Protein AF-A0A7S3FP86-F1 (afdb_monomer)

Secondary structure (DSSP, 8-state):
-HHHHHHHHHHHHTT-B-TTS-BHHHHHHHHHHHHHHHHHHHHHHHHHHHHHHHHHTTTSPPSS-SSS-----HHHHHTTT---HHHHHHHHHHHHHHHHHHHHHHHGGGHHHHHHHHHHHHHTSGGGGGGGGHHHHHHHHHHHHHHHHHHHHHHHHHH-TTS------HHHHHHHHHHHHHTT-HHHHHHTTHHHHHHHHHHHHHHHHHHHHHHHHHHGGG--SSHHHHHHHHHHHHHHHHHHHHHHHHHHHHHHHHHHTTS-TT--

pLDDT: mean 79.32, std 12.86, range [30.64, 93.62]

Organism: NCBI:txid1461544

Structure (mmCIF, N/CA/C/O backbone):
data_AF-A0A7S3FP86-F1
#
_entry.id   AF-A0A7S3FP86-F1
#
loop_
_atom_site.group_PDB
_atom_site.id
_atom_site.type_symbol
_atom_site.label_atom_id
_atom_site.label_alt_id
_atom_site.label_comp_id
_atom_site.label_asym_id
_atom_site.label_entity_id
_atom_site.label_seq_id
_atom_site.pdbx_PDB_ins_code
_atom_site.Cartn_x
_atom_site.Cartn_y
_atom_site.Cartn_z
_atom_site.occupancy
_atom_site.B_iso_or_equiv
_atom_site.auth_seq_id
_atom_site.auth_comp_id
_atom_site.auth_asym_id
_atom_site.auth_atom_id
_atom_site.pdbx_PDB_model_num
ATOM 1 N N . PRO A 1 1 ? 8.190 -11.745 -16.001 1.00 81.31 1 PRO A N 1
ATOM 2 C CA . PRO A 1 1 ? 7.149 -10.939 -15.302 1.00 81.31 1 PRO A CA 1
ATOM 3 C C . PRO A 1 1 ? 7.122 -9.467 -15.734 1.00 81.31 1 PRO A C 1
ATOM 5 O O . PRO A 1 1 ? 6.070 -8.989 -16.140 1.00 81.31 1 PRO A O 1
ATOM 8 N N . PHE A 1 2 ? 8.272 -8.780 -15.700 1.00 87.31 2 PHE A N 1
ATOM 9 C CA . PHE A 1 2 ? 8.390 -7.358 -16.056 1.00 87.31 2 PHE A CA 1
ATOM 10 C C . PHE A 1 2 ? 7.906 -7.032 -17.475 1.00 87.31 2 PHE A C 1
ATOM 12 O O . PHE A 1 2 ? 6.983 -6.241 -17.638 1.00 87.31 2 PHE A O 1
ATOM 19 N N . GLU A 1 3 ? 8.442 -7.707 -18.495 1.00 88.12 3 GLU A N 1
ATOM 20 C CA . GLU A 1 3 ? 8.041 -7.485 -19.894 1.00 88.12 3 GLU A CA 1
ATOM 21 C C . GLU A 1 3 ? 6.545 -7.718 -20.126 1.00 88.12 3 GLU A C 1
ATOM 23 O O . GLU A 1 3 ? 5.907 -6.961 -20.852 1.00 88.12 3 GLU A O 1
ATOM 28 N N . ARG A 1 4 ? 5.962 -8.724 -19.459 1.00 87.62 4 ARG A N 1
ATOM 29 C CA . ARG A 1 4 ? 4.524 -9.014 -19.533 1.00 87.62 4 ARG A CA 1
ATOM 30 C C . ARG A 1 4 ? 3.694 -7.871 -18.945 1.00 87.62 4 ARG A C 1
ATOM 32 O O . ARG A 1 4 ? 2.722 -7.463 -19.565 1.00 87.62 4 ARG A O 1
ATOM 39 N N . ALA A 1 5 ? 4.086 -7.339 -17.788 1.00 88.12 5 ALA A N 1
ATOM 40 C CA . ALA A 1 5 ? 3.406 -6.204 -17.164 1.00 88.12 5 ALA A CA 1
ATOM 41 C C . ALA A 1 5 ? 3.517 -4.928 -18.023 1.00 88.12 5 ALA A C 1
ATOM 43 O O . ALA A 1 5 ? 2.557 -4.169 -18.155 1.00 88.12 5 ALA A O 1
ATOM 44 N N . LEU A 1 6 ? 4.666 -4.725 -18.674 1.00 87.44 6 LEU A N 1
ATOM 45 C CA . LEU A 1 6 ? 4.897 -3.612 -19.593 1.00 87.44 6 LEU A CA 1
ATOM 46 C C . LEU A 1 6 ? 4.073 -3.749 -20.883 1.00 87.44 6 LEU A C 1
ATOM 48 O O . LEU A 1 6 ? 3.459 -2.776 -21.324 1.00 87.44 6 LEU A O 1
ATOM 52 N N . ALA A 1 7 ? 4.024 -4.945 -21.474 1.00 88.44 7 ALA A N 1
ATOM 53 C CA . ALA A 1 7 ? 3.178 -5.245 -22.628 1.00 88.44 7 ALA A CA 1
ATOM 54 C C . ALA A 1 7 ? 1.696 -5.024 -22.298 1.00 88.44 7 ALA A C 1
ATOM 56 O O . ALA A 1 7 ? 1.004 -4.322 -23.028 1.00 88.44 7 ALA A O 1
ATOM 57 N N . PHE A 1 8 ? 1.249 -5.502 -21.136 1.00 87.25 8 PHE A N 1
ATOM 58 C CA . PHE A 1 8 ? -0.120 -5.319 -20.665 1.00 87.25 8 PHE A CA 1
ATOM 59 C C . PHE A 1 8 ? -0.499 -3.837 -20.513 1.00 87.25 8 PHE A C 1
ATOM 61 O O . PHE A 1 8 ? -1.545 -3.411 -21.000 1.00 87.25 8 PHE A O 1
ATOM 68 N N . ASN A 1 9 ? 0.383 -3.012 -19.935 1.00 85.75 9 ASN A N 1
ATOM 69 C CA . ASN A 1 9 ? 0.183 -1.560 -19.874 1.00 85.75 9 ASN A CA 1
ATOM 70 C C . ASN A 1 9 ? 0.079 -0.917 -21.267 1.00 85.75 9 ASN A C 1
ATOM 72 O O . ASN A 1 9 ? -0.728 -0.008 -21.469 1.00 85.75 9 ASN A O 1
ATOM 76 N N . LYS A 1 10 ? 0.884 -1.368 -22.238 1.00 86.00 10 LYS A N 1
ATOM 77 C CA . LYS A 1 10 ? 0.798 -0.887 -23.628 1.00 86.00 10 LYS A CA 1
ATOM 78 C C . LYS A 1 10 ? -0.516 -1.293 -24.287 1.00 86.00 10 LYS A C 1
ATOM 80 O O . LYS A 1 10 ? -1.095 -0.485 -25.007 1.00 86.00 10 LYS A O 1
ATOM 85 N N . ASP A 1 11 ? -0.984 -2.508 -24.039 1.00 86.69 11 ASP A N 1
ATOM 86 C CA . ASP A 1 11 ? -2.219 -3.019 -24.625 1.00 86.69 11 ASP A CA 1
ATOM 87 C C . ASP A 1 11 ? -3.456 -2.339 -24.035 1.00 86.69 11 ASP A C 1
ATOM 89 O O . ASP A 1 11 ? -4.330 -1.928 -24.794 1.00 86.69 11 ASP A O 1
ATOM 93 N N . ILE A 1 12 ? -3.500 -2.086 -22.723 1.00 84.62 12 ILE A N 1
ATOM 94 C CA . ILE A 1 12 ? -4.617 -1.342 -22.117 1.00 84.62 12 ILE A CA 1
ATOM 95 C C . ILE A 1 12 ? -4.689 0.099 -22.621 1.00 84.62 12 ILE A C 1
ATOM 97 O O . ILE A 1 12 ? -5.785 0.618 -22.822 1.00 84.62 12 ILE A O 1
ATOM 101 N N . ARG A 1 13 ? -3.554 0.749 -22.905 1.00 83.25 13 ARG A N 1
ATOM 102 C CA . ARG A 1 13 ? -3.569 2.087 -23.526 1.00 83.25 13 ARG A CA 1
ATOM 103 C C . ARG A 1 13 ? -4.290 2.101 -24.880 1.00 83.25 13 ARG A C 1
ATOM 105 O O . ARG A 1 13 ? -4.843 3.134 -25.245 1.00 83.25 13 ARG A O 1
ATOM 112 N N . LYS A 1 14 ? -4.332 0.975 -25.608 1.00 85.94 14 LYS A N 1
ATOM 113 C CA . LYS A 1 14 ? -5.055 0.861 -26.890 1.00 85.94 14 LYS A CA 1
ATOM 114 C C . LYS A 1 14 ? -6.575 0.845 -26.720 1.00 85.94 14 LYS A C 1
ATOM 116 O O . LYS A 1 14 ? -7.276 1.138 -27.680 1.00 85.94 14 LYS A O 1
ATOM 121 N N . LEU A 1 15 ? -7.084 0.546 -25.521 1.00 83.31 15 LEU A N 1
ATOM 122 C CA . LEU A 1 15 ? -8.521 0.586 -25.216 1.00 83.31 15 LEU A CA 1
ATOM 123 C C . LEU A 1 15 ? -9.078 2.019 -25.183 1.00 83.31 15 LEU A C 1
ATOM 125 O O . LEU A 1 15 ? -10.290 2.209 -25.114 1.00 83.31 15 LEU A O 1
ATOM 129 N N . GLY A 1 16 ? -8.200 3.021 -25.255 1.00 80.94 16 GLY A N 1
ATOM 130 C CA . GLY A 1 16 ? -8.551 4.430 -25.317 1.00 80.94 16 GLY A CA 1
ATOM 131 C C . GLY A 1 16 ? -8.288 5.167 -24.010 1.00 80.94 16 GLY A C 1
ATOM 132 O O . GLY A 1 16 ? -7.827 4.609 -23.011 1.00 80.94 16 GLY A O 1
ATOM 133 N N . VAL A 1 17 ? -8.576 6.463 -24.052 1.00 84.06 17 VAL A N 1
ATOM 134 C CA . VAL A 1 17 ? -8.494 7.377 -22.912 1.00 84.06 17 VAL A CA 1
ATOM 135 C C . VAL A 1 17 ? -9.875 7.934 -22.618 1.00 84.06 17 VAL A C 1
ATOM 137 O O . VAL A 1 17 ? -10.718 8.051 -23.508 1.00 84.06 17 VAL A O 1
ATOM 140 N N . THR A 1 18 ? -10.124 8.270 -21.361 1.00 80.06 18 THR A N 1
ATOM 141 C CA . THR A 1 18 ? -11.376 8.914 -20.970 1.00 80.06 18 THR A CA 1
ATOM 142 C C . THR A 1 18 ? -11.400 10.376 -21.398 1.00 80.06 18 THR A C 1
ATOM 144 O O . THR A 1 18 ? -10.385 10.923 -21.821 1.00 80.06 18 THR A O 1
ATOM 147 N N . SER A 1 19 ? -12.551 11.041 -21.263 1.00 74.56 19 SER A N 1
ATOM 148 C CA . SER A 1 19 ? -12.710 12.470 -21.589 1.00 74.56 19 SER A CA 1
ATOM 149 C C . SER A 1 19 ? -11.711 13.384 -20.863 1.00 74.56 19 SER A C 1
ATOM 151 O O . SER A 1 19 ? -11.351 14.434 -21.380 1.00 74.56 19 SER A O 1
ATOM 153 N N . SER A 1 20 ? -11.222 12.957 -19.697 1.00 75.81 20 SER A N 1
ATOM 154 C CA . SER A 1 20 ? -10.172 13.608 -18.904 1.00 75.81 20 SER A CA 1
ATOM 155 C C . SER A 1 20 ? -8.731 13.301 -19.349 1.00 75.81 20 SER A C 1
ATOM 157 O O . SER A 1 20 ? -7.789 13.785 -18.729 1.00 75.81 20 SER A O 1
ATOM 159 N N . GLY A 1 21 ? -8.526 12.478 -20.383 1.00 80.50 21 GLY A N 1
ATOM 160 C CA . GLY A 1 21 ? -7.201 12.067 -20.863 1.00 80.50 21 GLY A CA 1
ATOM 161 C C . GLY A 1 21 ? -6.524 10.954 -20.050 1.00 80.50 21 GLY A C 1
ATOM 162 O O . GLY A 1 21 ? -5.363 10.640 -20.309 1.00 80.50 21 GLY A O 1
ATOM 163 N N . LEU A 1 22 ? -7.228 10.344 -19.090 1.00 82.06 22 LEU A N 1
ATOM 164 C CA . LEU A 1 22 ? -6.719 9.237 -18.274 1.00 82.06 22 LEU A CA 1
ATOM 165 C C . LEU A 1 22 ? -6.901 7.892 -18.980 1.00 82.06 22 LEU A C 1
ATOM 167 O O . LEU A 1 22 ? -7.925 7.636 -19.617 1.00 82.06 22 LEU A O 1
ATOM 171 N N . THR A 1 23 ? -5.915 7.009 -18.848 1.00 87.19 23 THR A N 1
ATOM 172 C CA . THR A 1 23 ? -6.041 5.619 -19.300 1.00 87.19 23 THR A CA 1
ATOM 173 C C . THR A 1 23 ? -6.866 4.813 -18.296 1.00 87.19 23 THR A C 1
ATOM 175 O O . THR A 1 23 ? -6.995 5.188 -17.129 1.00 87.19 23 THR A O 1
ATOM 178 N N . TYR A 1 24 ? -7.394 3.660 -18.710 1.00 86.75 24 TYR A N 1
ATOM 179 C CA . TYR A 1 24 ? -8.069 2.752 -17.774 1.00 86.75 24 TYR A CA 1
ATOM 180 C C . TYR A 1 24 ? -7.153 2.284 -16.632 1.00 86.75 24 TYR A C 1
ATOM 182 O O . TYR A 1 24 ? -7.633 2.100 -15.517 1.00 86.75 24 TYR A O 1
ATOM 190 N N . MET A 1 25 ? -5.841 2.158 -16.875 1.00 89.25 25 MET A N 1
ATOM 191 C CA . MET A 1 25 ? -4.875 1.860 -15.810 1.00 89.25 25 MET A CA 1
ATOM 192 C C . MET A 1 25 ? -4.747 3.007 -14.812 1.00 89.25 25 MET A C 1
ATOM 194 O O . MET A 1 25 ? -4.696 2.746 -13.614 1.00 89.25 25 MET A O 1
ATOM 198 N N . ASP A 1 26 ? -4.751 4.256 -15.286 1.00 87.62 26 ASP A N 1
ATOM 199 C CA . ASP A 1 26 ? -4.670 5.422 -14.402 1.00 87.62 26 ASP A CA 1
ATOM 200 C C . ASP A 1 26 ? -5.906 5.499 -13.498 1.00 87.62 26 ASP A C 1
ATOM 202 O O . ASP A 1 26 ? -5.767 5.683 -12.292 1.00 87.62 26 ASP A O 1
ATOM 206 N N . LYS A 1 27 ? -7.099 5.254 -14.060 1.00 89.69 27 LYS A N 1
ATOM 207 C CA . LYS A 1 27 ? -8.348 5.177 -13.288 1.00 89.69 27 LYS A CA 1
ATOM 208 C C . LYS A 1 27 ? -8.340 4.053 -12.262 1.00 89.69 27 LYS A C 1
ATOM 210 O O . LYS A 1 27 ? -8.842 4.212 -11.156 1.00 89.69 27 LYS A O 1
ATOM 215 N N . PHE A 1 28 ? -7.802 2.897 -12.636 1.00 90.06 28 PHE A N 1
ATOM 216 C CA . PHE A 1 28 ? -7.746 1.761 -11.729 1.00 90.06 28 PHE A CA 1
ATOM 217 C C . PHE A 1 28 ? -6.779 2.011 -10.573 1.00 90.06 28 PHE A C 1
ATOM 219 O O . PHE A 1 28 ? -7.101 1.720 -9.424 1.00 90.06 28 PHE A O 1
ATOM 226 N N . ARG A 1 29 ? -5.627 2.623 -10.861 1.00 91.44 29 ARG A N 1
ATOM 227 C CA . ARG A 1 29 ? -4.710 3.121 -9.839 1.00 91.44 29 ARG A CA 1
ATOM 228 C C . ARG A 1 29 ? -5.400 4.132 -8.919 1.00 91.44 29 ARG A C 1
ATOM 230 O O . ARG A 1 29 ? -5.324 3.953 -7.713 1.00 91.44 29 ARG A O 1
ATOM 237 N N . GLU A 1 30 ? -6.091 5.135 -9.466 1.00 90.94 30 GLU A N 1
ATOM 238 C CA . GLU A 1 30 ? -6.825 6.142 -8.680 1.00 90.94 30 GLU A CA 1
ATOM 239 C C . GLU A 1 30 ? -7.846 5.498 -7.741 1.00 90.94 30 GLU A C 1
ATOM 241 O O . GLU A 1 30 ? -7.846 5.800 -6.552 1.00 90.94 30 GLU A O 1
ATOM 246 N N . ALA A 1 31 ? -8.627 4.532 -8.228 1.00 92.31 31 ALA A N 1
ATOM 247 C CA . ALA A 1 31 ? -9.575 3.798 -7.395 1.00 92.31 31 ALA A CA 1
ATOM 248 C C . ALA A 1 31 ? -8.884 3.044 -6.241 1.00 92.31 31 ALA A C 1
ATOM 250 O O . ALA A 1 31 ? -9.369 3.049 -5.111 1.00 92.31 31 ALA A O 1
ATOM 251 N N . ILE A 1 32 ? -7.731 2.412 -6.494 1.00 93.62 32 ILE A N 1
ATOM 252 C CA . ILE A 1 32 ? -6.949 1.739 -5.443 1.00 93.62 32 ILE A CA 1
ATOM 253 C C . ILE A 1 32 ? -6.424 2.762 -4.425 1.00 93.62 32 ILE A C 1
ATOM 255 O O . ILE A 1 32 ? -6.504 2.522 -3.218 1.00 93.62 32 ILE A O 1
ATOM 259 N N . THR A 1 33 ? -5.932 3.910 -4.892 1.00 92.62 33 THR A N 1
ATOM 260 C CA . THR A 1 33 ? -5.481 5.008 -4.032 1.00 92.62 33 THR A CA 1
ATOM 261 C C . THR A 1 33 ? -6.624 5.558 -3.176 1.00 92.62 33 THR A C 1
ATOM 263 O O . THR A 1 33 ? -6.438 5.751 -1.978 1.00 92.62 33 THR A O 1
ATOM 266 N N . GLU A 1 34 ? -7.820 5.754 -3.734 1.00 92.62 34 GLU A N 1
ATOM 267 C CA . GLU A 1 34 ? -9.011 6.210 -3.005 1.00 92.62 34 GLU A CA 1
ATOM 268 C C . GLU A 1 34 ? -9.427 5.227 -1.906 1.00 92.62 34 GLU A C 1
ATOM 270 O O . GLU A 1 34 ? -9.692 5.643 -0.776 1.00 92.62 34 GLU A O 1
ATOM 275 N N . VAL A 1 35 ? -9.413 3.921 -2.201 1.00 92.88 35 VAL A N 1
ATOM 276 C CA . VAL A 1 35 ? -9.664 2.872 -1.200 1.00 92.88 35 VAL A CA 1
ATOM 277 C C . VAL A 1 35 ? -8.672 2.989 -0.045 1.00 92.88 35 VAL A C 1
ATOM 279 O O . VAL A 1 35 ? -9.071 2.994 1.121 1.00 92.88 35 VAL A O 1
ATOM 282 N N . GLY A 1 36 ? -7.380 3.121 -0.341 1.00 92.19 36 GLY A N 1
ATOM 283 C CA . GLY A 1 36 ? -6.377 3.269 0.707 1.00 92.19 36 GLY A CA 1
ATOM 284 C C . GLY A 1 36 ? -6.460 4.592 1.462 1.00 92.19 36 GLY A C 1
ATOM 285 O O . GLY A 1 36 ? -6.298 4.592 2.678 1.00 92.19 36 GLY A O 1
ATOM 286 N N . ASN A 1 37 ? -6.790 5.700 0.799 1.00 91.94 37 ASN A N 1
ATOM 287 C CA . ASN A 1 37 ? -7.021 6.990 1.452 1.00 91.94 37 ASN A CA 1
ATOM 288 C C . ASN A 1 37 ? -8.201 6.919 2.426 1.00 91.94 37 ASN A C 1
ATOM 290 O O . ASN A 1 37 ? -8.099 7.418 3.547 1.00 91.94 37 ASN A O 1
ATOM 294 N N . ALA A 1 38 ? -9.289 6.242 2.047 1.00 91.81 38 ALA A N 1
ATOM 295 C CA . ALA A 1 38 ? -10.423 6.007 2.936 1.00 91.81 38 ALA A CA 1
ATOM 296 C C . ALA A 1 38 ? -10.014 5.171 4.162 1.00 91.81 38 ALA A C 1
ATOM 298 O O . ALA A 1 38 ? -10.349 5.522 5.295 1.00 91.81 38 ALA A O 1
ATOM 299 N N . LEU A 1 39 ? -9.225 4.109 3.970 1.00 89.75 39 LEU A N 1
ATOM 300 C CA . LEU A 1 39 ? -8.688 3.305 5.076 1.00 89.75 39 LEU A CA 1
ATOM 301 C C . LEU A 1 39 ? -7.752 4.121 5.979 1.00 89.75 39 LEU A C 1
ATOM 303 O O . LEU A 1 39 ? -7.836 4.030 7.206 1.00 89.75 39 LEU A O 1
ATOM 307 N N . GLY A 1 40 ? -6.891 4.946 5.383 1.00 88.25 40 GLY A N 1
ATOM 308 C CA . GLY A 1 40 ? -6.002 5.866 6.088 1.00 88.25 40 GLY A CA 1
ATOM 309 C C . GLY A 1 40 ? -6.776 6.890 6.917 1.00 88.25 40 GLY A C 1
ATOM 310 O O . GLY A 1 40 ? -6.436 7.126 8.075 1.00 88.25 40 GLY A O 1
ATOM 311 N N . PHE A 1 41 ? -7.868 7.428 6.376 1.00 89.50 41 PHE A N 1
ATOM 312 C CA . PHE A 1 41 ? -8.761 8.341 7.084 1.00 89.50 41 PHE A CA 1
ATOM 313 C C . PHE A 1 41 ? -9.440 7.670 8.282 1.00 89.50 41 PHE A C 1
ATOM 315 O O . PHE A 1 41 ? -9.372 8.189 9.398 1.00 89.50 41 PHE A O 1
ATOM 322 N N . VAL A 1 42 ? -10.021 6.479 8.092 1.00 87.12 42 VAL A N 1
ATOM 323 C CA . VAL A 1 42 ? -10.629 5.703 9.188 1.00 87.12 42 VAL A CA 1
ATOM 324 C C . VAL A 1 42 ? -9.597 5.428 10.283 1.00 87.12 42 VAL A C 1
ATOM 326 O O . VAL A 1 42 ? -9.895 5.562 11.472 1.00 87.12 42 VAL A O 1
ATOM 329 N N . ARG A 1 43 ? -8.361 5.092 9.901 1.00 84.31 43 ARG A N 1
ATOM 330 C CA . ARG A 1 43 ? -7.259 4.903 10.844 1.00 84.31 43 ARG A CA 1
ATOM 331 C C . ARG A 1 43 ? -6.911 6.186 11.595 1.00 84.31 43 ARG A C 1
ATOM 333 O O . ARG A 1 43 ? -6.739 6.131 12.810 1.00 84.31 43 ARG A O 1
ATOM 340 N N . MET A 1 44 ? -6.813 7.323 10.909 1.00 87.50 44 MET A N 1
ATOM 341 C CA . MET A 1 44 ? -6.524 8.608 11.550 1.00 87.50 44 MET A CA 1
ATOM 342 C C . MET A 1 44 ? -7.602 8.997 12.558 1.00 87.50 44 MET A C 1
ATOM 344 O O . MET A 1 44 ? -7.262 9.349 13.685 1.00 87.50 44 MET A O 1
ATOM 348 N N . MET A 1 45 ? -8.885 8.871 12.204 1.00 87.25 45 MET A N 1
ATOM 349 C CA . MET A 1 45 ? -9.985 9.141 13.137 1.00 87.25 45 MET A CA 1
ATOM 350 C C . MET A 1 45 ? -9.872 8.293 14.406 1.00 87.25 45 MET A C 1
ATOM 352 O O . MET A 1 45 ? -10.060 8.795 15.512 1.00 87.25 45 MET A O 1
ATOM 356 N N . ARG A 1 46 ? -9.506 7.017 14.260 1.00 81.50 46 ARG A N 1
ATOM 357 C CA . ARG A 1 46 ? -9.331 6.096 15.392 1.00 81.50 46 ARG A CA 1
ATOM 358 C C . ARG A 1 46 ? -8.150 6.454 16.270 1.00 81.50 46 ARG A C 1
ATOM 360 O O . ARG A 1 46 ? -8.288 6.452 17.485 1.00 81.50 46 ARG A O 1
ATOM 367 N N . LEU A 1 47 ? -7.006 6.775 15.670 1.00 83.31 47 LEU A N 1
ATOM 368 C CA . LEU A 1 47 ? -5.840 7.238 16.421 1.00 83.31 47 LEU A CA 1
ATOM 369 C C . LEU A 1 47 ? -6.147 8.546 17.159 1.00 83.31 47 LEU A C 1
ATOM 371 O O . LEU A 1 47 ? -5.717 8.713 18.296 1.00 83.31 47 LEU A O 1
ATOM 375 N N . GLY A 1 48 ? -6.934 9.437 16.550 1.00 86.62 48 GLY A N 1
ATOM 376 C CA . GLY A 1 48 ? -7.437 10.648 17.195 1.00 86.62 48 GLY A CA 1
ATOM 377 C C . GLY A 1 48 ? -8.329 10.346 18.399 1.00 86.62 48 GLY A C 1
ATOM 378 O O . GLY A 1 48 ? -8.083 10.874 19.481 1.00 86.62 48 GLY A O 1
ATOM 379 N N . ALA A 1 49 ? -9.308 9.451 18.242 1.00 81.88 49 ALA A N 1
ATOM 380 C CA . ALA A 1 49 ? -10.183 9.022 19.333 1.00 81.88 49 ALA A CA 1
ATOM 381 C C . ALA A 1 49 ? -9.395 8.355 20.473 1.00 81.88 49 ALA A C 1
ATOM 383 O O . ALA A 1 49 ? -9.571 8.708 21.633 1.00 81.88 49 ALA A O 1
ATOM 384 N N . MET A 1 50 ? -8.466 7.454 20.143 1.00 79.31 50 MET A N 1
ATOM 385 C CA . MET A 1 50 ? -7.610 6.786 21.125 1.00 79.31 50 MET A CA 1
ATOM 386 C C . MET A 1 50 ? -6.710 7.781 21.862 1.00 79.31 50 MET A C 1
ATOM 388 O O . MET A 1 50 ? -6.575 7.696 23.078 1.00 79.31 50 MET A O 1
ATOM 392 N N . ARG A 1 51 ? -6.122 8.750 21.150 1.00 83.62 51 ARG A N 1
ATOM 393 C CA . ARG A 1 51 ? -5.321 9.815 21.764 1.00 83.62 51 ARG A CA 1
ATOM 394 C C . ARG A 1 51 ? -6.162 10.670 22.708 1.00 83.62 51 ARG A C 1
ATOM 396 O O . ARG A 1 51 ? -5.693 10.984 23.795 1.00 83.62 51 ARG A O 1
ATOM 403 N N . TYR A 1 52 ? -7.383 11.022 22.308 1.00 82.75 52 TYR A N 1
ATOM 404 C CA . TYR A 1 52 ? -8.307 11.770 23.156 1.00 82.75 52 TYR A CA 1
ATOM 405 C C . TYR A 1 52 ? -8.651 10.990 24.429 1.00 82.75 52 TYR A C 1
ATOM 407 O O . TYR A 1 52 ? -8.505 11.525 25.524 1.00 82.75 52 TYR A O 1
ATOM 415 N N . CYS A 1 53 ? -9.018 9.710 24.302 1.00 76.69 53 CYS A N 1
ATOM 416 C CA . CYS A 1 53 ? -9.268 8.847 25.454 1.00 76.69 53 CYS A CA 1
ATOM 417 C C . CYS A 1 53 ? -8.030 8.739 26.352 1.00 76.69 53 CYS A C 1
ATOM 419 O O . CYS A 1 53 ? -8.151 8.926 27.552 1.00 76.69 53 CYS A O 1
ATOM 421 N N . SER A 1 54 ? -6.841 8.530 25.778 1.00 78.75 54 SER A N 1
ATOM 422 C CA . SER A 1 54 ? -5.588 8.433 26.536 1.00 78.75 54 SER A CA 1
ATOM 423 C C . SER A 1 54 ? -5.266 9.701 27.329 1.00 78.75 54 SER A C 1
ATOM 425 O O . SER A 1 54 ? -4.755 9.592 28.437 1.00 78.75 54 SER A O 1
ATOM 427 N N . GLN A 1 55 ? -5.542 10.886 26.776 1.00 80.56 55 GLN A N 1
ATOM 428 C CA . GLN A 1 55 ? -5.368 12.160 27.483 1.00 80.56 55 GLN A CA 1
ATOM 429 C C . GLN A 1 55 ? -6.425 12.345 28.575 1.00 80.56 55 GLN A C 1
ATOM 431 O O . GLN A 1 55 ? -6.113 12.804 29.668 1.00 80.56 55 GLN A O 1
ATOM 436 N N . ALA A 1 56 ? -7.673 11.953 28.308 1.00 76.12 56 ALA A N 1
ATOM 437 C CA . ALA A 1 56 ? -8.747 12.014 29.297 1.00 76.12 56 ALA A CA 1
ATOM 438 C C . ALA A 1 56 ? -8.500 11.075 30.492 1.00 76.12 56 ALA A C 1
ATOM 440 O O . ALA A 1 56 ? -8.950 11.361 31.598 1.00 76.12 56 ALA A O 1
ATOM 441 N N . THR A 1 57 ? -7.769 9.977 30.284 1.00 72.38 57 THR A N 1
ATOM 442 C CA . THR A 1 57 ? -7.437 8.996 31.324 1.00 72.38 57 THR A CA 1
ATOM 443 C C . THR A 1 57 ? -6.064 9.212 31.968 1.00 72.38 57 THR A C 1
ATOM 445 O O . THR A 1 57 ? -5.680 8.408 32.807 1.00 72.38 57 THR A O 1
ATOM 448 N N . GLU A 1 58 ? -5.311 10.261 31.613 1.00 75.94 58 GLU A N 1
ATOM 449 C CA . GLU A 1 58 ? -3.949 10.504 32.136 1.00 75.94 58 GLU A CA 1
ATOM 450 C C . GLU A 1 58 ? -3.925 10.718 33.659 1.00 75.94 58 GLU A C 1
ATOM 452 O O . GLU A 1 58 ? -2.964 10.356 34.332 1.00 75.94 58 GLU A O 1
ATOM 457 N N . PHE A 1 59 ? -5.010 11.261 34.209 1.00 74.12 59 PHE A N 1
ATOM 458 C CA . PHE A 1 59 ? -5.168 11.505 35.644 1.00 74.12 59 PHE A CA 1
ATOM 459 C C . PHE A 1 59 ? -5.785 10.322 36.398 1.00 74.12 59 PHE A C 1
ATOM 461 O O . PHE A 1 59 ? -5.970 10.403 37.612 1.00 74.12 59 PHE A O 1
ATOM 468 N N . LEU A 1 60 ? -6.131 9.238 35.696 1.00 71.12 60 LEU A N 1
ATOM 469 C CA . LEU A 1 60 ? -6.631 8.033 36.339 1.00 71.12 60 LEU A CA 1
ATOM 470 C C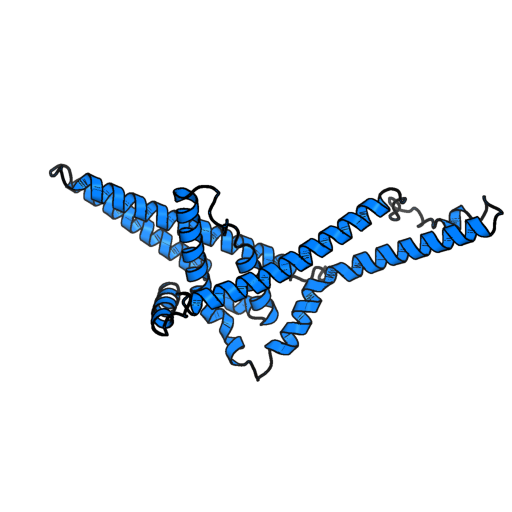 . LEU A 1 60 ? -5.451 7.202 36.860 1.00 71.12 60 LEU A C 1
ATOM 472 O O . LEU A 1 60 ? -4.441 7.060 36.166 1.00 71.12 60 LEU A O 1
ATOM 476 N N . PRO A 1 61 ? -5.561 6.628 38.069 1.00 68.38 61 PRO A N 1
ATOM 477 C CA . PRO A 1 61 ? -4.543 5.734 38.584 1.00 68.38 61 PRO A CA 1
ATOM 478 C C . PRO A 1 61 ? -4.401 4.515 37.654 1.00 68.38 61 PRO A C 1
ATOM 480 O O . PRO A 1 61 ? -5.412 3.994 37.166 1.00 68.38 61 PRO A O 1
ATOM 483 N N . PRO A 1 62 ? -3.169 4.035 37.405 1.00 63.19 62 PRO A N 1
ATOM 484 C CA . PRO A 1 62 ? -2.948 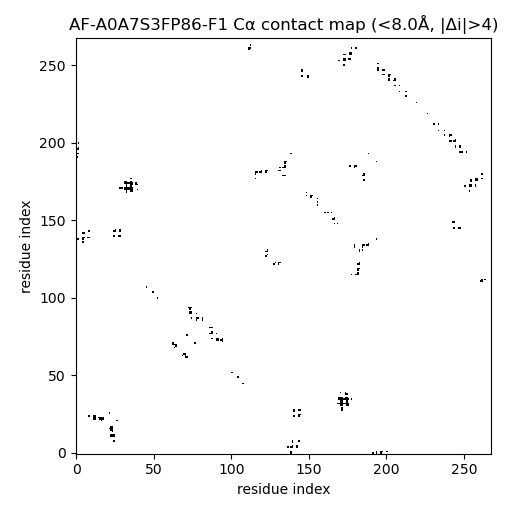2.830 36.616 1.00 63.19 62 PRO A CA 1
ATOM 485 C C . PRO A 1 62 ? -3.703 1.643 37.230 1.00 63.19 62 PRO A C 1
ATOM 487 O O . PRO A 1 62 ? -3.537 1.343 38.409 1.00 63.19 62 PRO A O 1
ATOM 490 N N . ARG A 1 63 ? -4.525 0.947 36.432 1.00 57.66 63 ARG A N 1
ATOM 491 C CA . ARG A 1 63 ? -5.230 -0.281 36.856 1.00 57.66 63 ARG A CA 1
ATOM 492 C C . ARG A 1 63 ? -4.332 -1.525 36.867 1.00 57.66 63 ARG A C 1
ATOM 494 O O . ARG A 1 63 ? -4.746 -2.565 37.376 1.00 57.66 63 ARG A O 1
ATOM 501 N N . GLU A 1 64 ? -3.134 -1.443 36.288 1.00 54.44 64 GLU A N 1
ATOM 502 C CA . GLU A 1 64 ? -2.113 -2.484 36.404 1.00 54.44 64 GLU A CA 1
ATOM 503 C C . GLU A 1 64 ? -1.287 -2.214 37.658 1.00 54.44 64 GLU A C 1
ATOM 505 O O . GLU A 1 64 ? -0.373 -1.390 37.654 1.00 54.44 64 GLU A O 1
ATOM 510 N N . GLY A 1 65 ? -1.622 -2.915 38.740 1.00 48.19 65 GLY A N 1
ATOM 511 C CA . GLY A 1 65 ? -0.730 -3.016 39.882 1.00 48.19 65 GLY A CA 1
ATOM 512 C C . GLY A 1 65 ? 0.617 -3.557 39.410 1.00 48.19 65 GLY A C 1
ATOM 513 O O . GLY A 1 65 ? 0.688 -4.605 38.759 1.00 48.19 65 GLY A O 1
ATOM 514 N N . SER A 1 66 ? 1.701 -2.859 39.736 1.00 42.94 66 SER A N 1
ATOM 515 C CA . SER A 1 66 ? 3.036 -3.450 39.720 1.00 42.94 66 SER A CA 1
ATOM 516 C C . SER A 1 66 ? 2.986 -4.739 40.542 1.00 42.94 66 SER A C 1
ATOM 518 O O . SER A 1 66 ? 2.757 -4.677 41.739 1.00 42.94 66 SER A O 1
ATOM 520 N N . GLN A 1 67 ? 3.109 -5.890 39.870 1.00 43.69 67 GLN A N 1
ATOM 521 C CA . GLN A 1 67 ? 3.151 -7.250 40.428 1.00 43.69 67 GLN A CA 1
ATOM 522 C C . GLN A 1 67 ? 2.542 -7.410 41.839 1.00 43.69 67 GLN A C 1
ATOM 524 O O . GLN A 1 67 ? 3.265 -7.414 42.832 1.00 43.69 67 GLN A O 1
ATOM 529 N N . GLY A 1 68 ? 1.224 -7.625 41.914 1.00 48.50 68 GLY A N 1
ATOM 530 C CA . GLY A 1 68 ? 0.570 -8.140 43.127 1.00 48.50 68 GLY A CA 1
ATOM 531 C C . GLY A 1 68 ? -0.368 -7.187 43.869 1.00 48.50 68 GLY A C 1
ATOM 532 O O . GLY A 1 68 ? -0.935 -7.603 44.874 1.00 48.50 68 GLY A O 1
ATOM 533 N N . GLU A 1 69 ? -0.581 -5.960 43.392 1.00 50.25 69 GLU A N 1
ATOM 534 C CA . GLU A 1 69 ? -1.606 -5.067 43.955 1.00 50.25 69 GLU A CA 1
ATOM 535 C C . GLU A 1 69 ? -2.985 -5.335 43.325 1.00 50.25 69 GLU A C 1
ATOM 537 O O . GLU A 1 69 ? -3.128 -5.390 42.100 1.00 50.25 69 GLU A O 1
ATOM 542 N N . GLU A 1 70 ? -4.007 -5.524 44.168 1.00 51.78 70 GLU A N 1
ATOM 543 C CA . GLU A 1 70 ? -5.404 -5.646 43.741 1.00 51.78 70 GLU A CA 1
ATOM 544 C C . GLU A 1 70 ? -5.845 -4.393 42.971 1.00 51.78 70 GLU A C 1
ATOM 546 O O . GLU A 1 70 ? -5.531 -3.265 43.355 1.00 51.78 70 GLU A O 1
ATOM 551 N N . LYS A 1 71 ? -6.618 -4.588 41.891 1.00 57.66 71 LYS A N 1
ATOM 552 C CA . LYS A 1 71 ? -7.344 -3.509 41.205 1.00 57.66 71 LYS A CA 1
ATOM 553 C C . LYS A 1 71 ? -8.248 -2.809 42.224 1.00 57.66 71 LYS A C 1
ATOM 555 O O . LYS A 1 71 ? -9.360 -3.265 42.473 1.00 57.66 71 LYS A O 1
ATOM 560 N N . THR A 1 72 ? -7.786 -1.711 42.812 1.00 58.94 72 THR A N 1
ATOM 561 C CA . THR A 1 72 ? -8.620 -0.918 43.719 1.00 58.94 72 THR A CA 1
ATOM 562 C C . THR A 1 72 ? -9.541 -0.035 42.881 1.00 58.94 72 THR A C 1
ATOM 564 O O . THR A 1 72 ? -9.083 0.843 42.152 1.00 58.94 72 THR A O 1
ATOM 567 N N . SER A 1 73 ? -10.844 -0.322 42.915 1.00 71.88 73 SER A N 1
ATOM 568 C CA . SER A 1 73 ? -11.864 0.530 42.299 1.00 71.88 73 SER A CA 1
ATOM 569 C C . SER A 1 73 ? -12.040 1.812 43.121 1.00 71.88 73 SER A C 1
ATOM 571 O O . SER A 1 73 ? -11.731 1.840 44.319 1.00 71.88 73 SER A O 1
ATOM 573 N N . PHE A 1 74 ? -12.527 2.888 42.502 1.00 75.81 74 PHE A N 1
ATOM 574 C CA . PHE A 1 74 ? -12.789 4.139 43.225 1.00 75.81 74 PHE A CA 1
ATOM 575 C C . PHE A 1 74 ? -13.839 3.933 44.320 1.00 75.81 74 PHE A C 1
ATOM 577 O O . PHE A 1 74 ? -13.684 4.426 45.435 1.00 75.81 74 PHE A O 1
ATOM 584 N N . THR A 1 75 ? -14.849 3.119 44.026 1.00 74.88 75 THR A N 1
ATOM 585 C CA . THR A 1 75 ? -15.870 2.659 44.976 1.00 74.88 75 THR A CA 1
ATOM 586 C C . THR A 1 75 ? -15.297 1.922 46.177 1.00 74.88 75 THR A C 1
ATOM 588 O O . THR A 1 75 ? -15.721 2.165 47.302 1.00 74.88 75 THR A O 1
ATOM 591 N N . ALA A 1 76 ? -14.308 1.047 45.975 1.00 74.56 76 ALA A N 1
ATOM 592 C CA . ALA A 1 76 ? -13.680 0.303 47.064 1.00 74.56 76 ALA A CA 1
ATOM 593 C C . ALA A 1 76 ? -12.877 1.211 48.008 1.00 74.56 76 ALA A C 1
ATOM 595 O O . ALA A 1 76 ? -12.733 0.877 49.179 1.00 74.56 76 ALA A O 1
ATOM 596 N N . ARG A 1 77 ? -12.372 2.350 47.514 1.00 73.69 77 ARG A N 1
ATOM 597 C CA . ARG A 1 77 ? -11.696 3.366 48.338 1.00 73.69 77 ARG A CA 1
ATOM 598 C C . ARG A 1 77 ? -12.667 4.316 49.034 1.00 73.69 77 ARG A C 1
ATOM 600 O O . ARG A 1 77 ? -12.425 4.685 50.172 1.00 73.69 77 ARG A O 1
ATOM 607 N N . ALA A 1 78 ? -13.754 4.697 48.367 1.00 72.25 78 ALA A N 1
ATOM 608 C CA . ALA A 1 78 ? -14.767 5.575 48.950 1.00 72.25 78 ALA A CA 1
ATOM 609 C C . ALA A 1 78 ? -15.581 4.874 50.052 1.00 72.25 78 ALA A C 1
ATOM 611 O O . ALA A 1 78 ? -15.922 5.493 51.060 1.00 72.25 78 ALA A O 1
ATOM 612 N N . ASN A 1 79 ? -15.841 3.571 49.891 1.00 67.31 79 ASN A N 1
ATOM 613 C CA . ASN A 1 79 ? -16.517 2.746 50.889 1.00 67.31 79 ASN A CA 1
ATOM 614 C C . ASN A 1 79 ? -15.640 2.573 52.142 1.00 67.31 79 ASN A C 1
ATOM 616 O O . ASN A 1 79 ? -14.829 1.654 52.226 1.00 67.31 79 ASN A O 1
ATOM 620 N N . GLY A 1 80 ? -15.829 3.453 53.128 1.00 66.12 80 GLY A N 1
ATOM 621 C CA . GLY A 1 80 ? -15.143 3.417 54.425 1.00 66.12 80 GLY A CA 1
ATOM 622 C C . GLY A 1 80 ? -14.554 4.756 54.875 1.00 66.12 80 GLY A C 1
ATOM 623 O O . GLY A 1 80 ? -14.306 4.915 56.068 1.00 66.12 80 GLY A O 1
ATOM 624 N N . GLU A 1 81 ? -14.368 5.712 53.959 1.00 65.81 81 GLU A N 1
ATOM 625 C CA . GLU A 1 81 ? -13.872 7.068 54.262 1.00 65.81 81 GLU A CA 1
ATOM 626 C C . GLU A 1 81 ? -14.949 8.155 54.092 1.00 65.81 81 GLU A C 1
ATOM 628 O O . GLU A 1 81 ? -14.919 9.156 54.804 1.00 65.81 81 GLU A O 1
ATOM 633 N N . GLU A 1 82 ? -15.918 7.950 53.194 1.00 65.88 82 GLU A N 1
ATOM 634 C CA . GLU A 1 82 ? -16.985 8.908 52.876 1.00 65.88 82 GLU A CA 1
ATOM 635 C C . GLU A 1 82 ? -18.359 8.345 53.283 1.00 65.88 82 GLU A C 1
ATOM 637 O O . GLU A 1 82 ? -18.720 7.229 52.908 1.00 65.88 82 GLU A O 1
ATOM 642 N N . GLU A 1 83 ? -19.142 9.115 54.049 1.00 68.69 83 GLU A N 1
ATOM 643 C CA . GLU A 1 83 ? -20.509 8.743 54.469 1.00 68.69 83 GLU A CA 1
ATOM 644 C C . GLU A 1 83 ? -21.600 9.275 53.516 1.00 68.69 83 GLU A C 1
ATOM 646 O O . GLU A 1 83 ? -22.762 8.875 53.625 1.00 68.69 83 GLU A O 1
ATOM 651 N N . ASP A 1 84 ? -21.258 10.170 52.578 1.00 81.50 84 ASP A N 1
ATOM 652 C CA . ASP A 1 84 ? -22.223 10.754 51.641 1.00 81.50 84 ASP A CA 1
ATOM 653 C C . ASP A 1 84 ? -22.553 9.783 50.492 1.00 81.50 84 ASP A C 1
ATOM 655 O O . ASP A 1 84 ? -21.739 9.500 49.607 1.00 81.50 84 ASP A O 1
ATOM 659 N N . ASP A 1 85 ? -23.801 9.316 50.476 1.00 82.19 85 ASP A N 1
ATOM 660 C CA . ASP A 1 85 ? -24.371 8.430 49.455 1.00 82.19 85 ASP A CA 1
ATOM 661 C C . ASP A 1 85 ? -24.232 8.999 48.025 1.00 82.19 85 ASP A C 1
ATOM 663 O O . ASP A 1 85 ? -24.129 8.247 47.052 1.00 82.19 85 ASP A O 1
ATOM 667 N N . LEU A 1 86 ? -24.182 10.330 47.866 1.00 83.69 86 LEU A N 1
ATOM 668 C CA . LEU A 1 86 ? -23.946 10.965 46.567 1.00 83.69 86 LEU A CA 1
ATOM 669 C C . LEU A 1 86 ? -22.511 10.758 46.077 1.00 83.69 86 LEU A C 1
ATOM 671 O O . LEU A 1 86 ? -22.307 10.543 44.880 1.00 83.69 86 LEU A O 1
ATOM 675 N N . VAL A 1 87 ? -21.528 10.795 46.977 1.00 82.81 87 VAL A N 1
ATOM 676 C CA . VAL A 1 87 ? -20.110 10.603 46.644 1.00 82.81 87 VAL A CA 1
ATOM 677 C C . VAL A 1 87 ? -19.868 9.148 46.249 1.00 82.81 87 VAL A C 1
ATOM 679 O O . VAL A 1 87 ? -19.269 8.892 45.201 1.00 82.81 87 VAL A O 1
ATOM 682 N N . VAL A 1 88 ? -20.434 8.198 47.000 1.00 81.94 88 VAL A N 1
ATOM 683 C CA . VAL A 1 88 ? -20.356 6.763 46.682 1.00 81.94 88 VAL A CA 1
ATOM 684 C C . VAL A 1 88 ? -20.975 6.474 45.308 1.00 81.94 88 VAL A C 1
ATOM 686 O O . VAL A 1 88 ? -20.316 5.883 44.451 1.00 81.94 88 VAL A O 1
ATOM 689 N N . LYS A 1 89 ? -22.172 6.996 45.008 1.00 84.94 89 LYS A N 1
ATOM 690 C CA . LYS A 1 89 ? -22.795 6.844 43.677 1.00 84.94 89 LYS A CA 1
ATOM 691 C C . LYS A 1 89 ? -21.982 7.471 42.546 1.00 84.94 89 LYS A C 1
ATOM 693 O O . LYS A 1 89 ? -21.901 6.899 41.459 1.00 84.94 89 LYS A O 1
ATOM 698 N N . CYS A 1 90 ? -21.363 8.630 42.773 1.00 84.31 90 CYS A N 1
ATOM 699 C CA . CYS A 1 90 ? -20.466 9.230 41.782 1.00 84.31 90 CYS A CA 1
ATOM 700 C C . CYS A 1 90 ? -19.263 8.318 41.502 1.00 84.31 90 CYS A C 1
ATOM 702 O O . CYS A 1 90 ? -18.869 8.157 40.347 1.00 84.31 90 CYS A O 1
ATOM 704 N N . THR A 1 91 ? -18.699 7.685 42.535 1.00 83.88 91 THR A N 1
ATOM 705 C CA . THR A 1 91 ? -17.558 6.772 42.369 1.00 83.88 91 THR A CA 1
ATOM 706 C C . THR A 1 91 ? -17.940 5.506 41.598 1.00 83.88 91 THR A C 1
ATOM 708 O O . THR A 1 91 ? -17.178 5.082 40.730 1.00 83.88 91 THR A O 1
ATOM 711 N N . GLU A 1 92 ? -19.152 4.968 41.802 1.00 84.81 92 GLU A N 1
ATOM 712 C CA . GLU A 1 92 ? -19.694 3.844 41.014 1.00 84.81 92 GLU A CA 1
ATOM 713 C C . GLU A 1 92 ? -19.823 4.203 39.531 1.00 84.81 92 GLU A C 1
ATOM 715 O O . GLU A 1 92 ? -19.468 3.419 38.646 1.00 84.81 92 GLU A O 1
ATOM 720 N N . GLN A 1 93 ? -20.299 5.416 39.243 1.00 85.12 93 GLN A N 1
ATOM 721 C CA . GLN A 1 93 ? -20.411 5.910 37.873 1.00 85.12 93 GLN A CA 1
ATOM 722 C C . GLN A 1 93 ? -19.042 6.066 37.210 1.00 85.12 93 GLN A C 1
ATOM 724 O O . GLN A 1 93 ? -18.892 5.708 36.042 1.00 85.12 93 GLN A O 1
ATOM 729 N N . VAL A 1 94 ? -18.038 6.563 37.935 1.00 83.88 94 VAL A N 1
ATOM 730 C CA . VAL A 1 94 ? -16.666 6.693 37.421 1.00 83.88 94 VAL A CA 1
ATOM 731 C C . VAL A 1 94 ? -16.056 5.323 37.126 1.00 83.88 94 VAL A C 1
ATOM 733 O O . VAL A 1 94 ? -15.495 5.142 36.045 1.00 83.88 94 VAL A O 1
ATOM 736 N N . ASP A 1 95 ? -16.218 4.344 38.020 1.00 83.88 95 ASP A N 1
ATOM 737 C CA . ASP A 1 95 ? -15.745 2.974 37.793 1.00 83.88 95 ASP A CA 1
ATOM 738 C C . ASP A 1 95 ? -16.403 2.349 36.552 1.00 83.88 95 ASP A C 1
ATOM 740 O O . ASP A 1 95 ? -15.710 1.803 35.690 1.00 83.88 95 ASP A O 1
ATOM 744 N N . SER A 1 96 ? -17.722 2.510 36.399 1.00 84.38 96 SER A N 1
ATOM 745 C CA . SER A 1 96 ? -18.449 2.038 35.215 1.00 84.38 96 SER A CA 1
ATOM 746 C C . SER A 1 96 ? -17.993 2.739 33.931 1.00 84.38 96 SER A C 1
ATOM 748 O O . SER A 1 96 ? -17.840 2.105 32.885 1.00 84.38 96 SER A O 1
ATOM 750 N N . LEU A 1 97 ? -17.754 4.053 33.972 1.00 83.06 97 LEU A N 1
ATOM 751 C CA . LEU A 1 97 ? -17.240 4.804 32.824 1.00 83.06 97 LEU A CA 1
ATOM 752 C C . LEU A 1 97 ? -15.829 4.352 32.439 1.00 83.06 97 LEU A C 1
ATOM 754 O O . LEU A 1 97 ? -15.538 4.239 31.248 1.00 83.06 97 LEU A O 1
ATOM 758 N N . MET A 1 98 ? -14.979 4.055 33.421 1.00 78.38 98 MET A N 1
ATOM 759 C CA . MET A 1 98 ? -13.620 3.570 33.200 1.00 78.38 98 MET A CA 1
ATOM 760 C C . MET A 1 98 ? -13.621 2.176 32.562 1.00 78.38 98 MET A C 1
ATOM 762 O O . MET A 1 98 ? -12.950 1.971 31.552 1.00 78.38 98 MET A O 1
ATOM 766 N N . GLU A 1 99 ? -14.444 1.251 33.061 1.00 78.69 99 GLU A N 1
ATOM 767 C CA . GLU A 1 99 ? -14.618 -0.072 32.443 1.00 78.69 99 GLU A CA 1
ATOM 768 C C . GLU A 1 99 ? -15.166 0.029 31.017 1.00 78.69 99 GLU A C 1
ATOM 770 O O . GLU A 1 99 ? -14.680 -0.640 30.104 1.00 78.69 99 GLU A O 1
ATOM 775 N N . ASN A 1 100 ? -16.134 0.920 30.794 1.00 79.38 100 ASN A N 1
ATOM 776 C CA . ASN A 1 100 ? -16.674 1.179 29.464 1.00 79.38 100 ASN A CA 1
ATOM 777 C C . ASN A 1 100 ? -15.622 1.760 28.507 1.00 79.38 100 ASN A C 1
ATOM 779 O O . ASN A 1 100 ? -15.623 1.415 27.324 1.00 79.38 100 ASN A O 1
ATOM 783 N N . LEU A 1 101 ? -14.736 2.639 28.984 1.00 75.38 101 LEU A N 1
ATOM 784 C CA . LEU A 1 101 ? -13.632 3.189 28.193 1.00 75.38 101 LEU A CA 1
ATOM 785 C C . LEU A 1 101 ? -12.602 2.110 27.843 1.00 75.38 101 LEU A C 1
ATOM 787 O O . LEU A 1 101 ? -12.188 2.028 26.687 1.00 75.38 101 LEU A O 1
ATOM 791 N N . GLU A 1 102 ? -12.230 1.254 28.796 1.00 71.25 102 GLU A N 1
ATOM 792 C CA . GLU A 1 102 ? -11.296 0.142 28.580 1.00 71.25 102 GLU A CA 1
ATOM 793 C C . GLU A 1 102 ? -11.856 -0.890 27.591 1.00 71.25 102 GLU A C 1
ATOM 795 O O . GLU A 1 102 ? -11.189 -1.242 26.612 1.00 71.25 102 GLU A O 1
ATOM 800 N N . ALA A 1 103 ? -13.107 -1.314 27.785 1.00 70.94 103 ALA A N 1
ATOM 801 C CA . ALA A 1 103 ? -13.778 -2.267 26.905 1.00 70.94 103 ALA A CA 1
ATOM 802 C C . ALA A 1 103 ? -13.908 -1.726 25.471 1.00 70.94 103 ALA A C 1
ATOM 804 O O . ALA A 1 103 ? -13.538 -2.406 24.509 1.00 70.94 103 ALA A O 1
ATOM 805 N N . LYS A 1 104 ? -14.355 -0.471 25.313 1.00 67.88 104 LYS A N 1
ATOM 806 C CA . LYS A 1 104 ? -14.505 0.167 23.993 1.00 67.88 104 LYS A CA 1
ATOM 807 C C . LYS A 1 104 ? -13.163 0.452 23.325 1.00 67.88 104 LYS A C 1
ATOM 809 O O . LYS A 1 104 ? -13.072 0.375 22.099 1.00 67.88 104 LYS A O 1
ATOM 814 N N . SER A 1 105 ? -12.117 0.750 24.095 1.00 64.69 105 SER A N 1
ATOM 815 C CA . SER A 1 105 ? -10.755 0.914 23.574 1.00 64.69 105 SER A CA 1
ATOM 816 C C . SER A 1 105 ? -10.243 -0.390 22.949 1.00 64.69 105 SER A C 1
ATOM 818 O O . SER A 1 105 ? -9.763 -0.382 21.814 1.00 64.69 105 SER A O 1
ATOM 820 N N . ALA A 1 106 ? -10.438 -1.524 23.632 1.00 60.75 106 ALA A N 1
ATOM 821 C CA . ALA A 1 106 ? -10.021 -2.840 23.148 1.00 60.75 106 ALA A CA 1
ATOM 822 C C . ALA A 1 106 ? -10.812 -3.307 21.909 1.00 60.75 106 ALA A C 1
ATOM 824 O O . ALA A 1 106 ? -10.219 -3.799 20.948 1.00 60.75 106 ALA A O 1
ATOM 825 N N . GLU A 1 107 ? -12.134 -3.108 21.886 1.00 59.00 107 GLU A N 1
ATOM 826 C CA . GLU A 1 107 ? -12.998 -3.478 20.751 1.00 59.00 107 GLU A CA 1
ATOM 827 C C . GLU A 1 107 ? -12.695 -2.646 19.486 1.00 59.00 107 GLU A C 1
ATOM 829 O O . GLU A 1 107 ? -12.775 -3.129 18.353 1.00 59.00 107 GLU A O 1
ATOM 834 N N . THR A 1 108 ? -12.237 -1.402 19.661 1.00 58.25 108 THR A N 1
ATOM 835 C CA . THR A 1 108 ? -11.889 -0.492 18.557 1.00 58.25 108 THR A CA 1
ATOM 836 C C . THR A 1 108 ? -10.647 -0.945 17.769 1.00 58.25 108 THR A C 1
ATOM 838 O O . THR A 1 108 ? -10.437 -0.496 16.635 1.00 58.25 108 THR A O 1
ATOM 841 N N . LEU A 1 109 ? -9.838 -1.870 18.297 1.00 61.00 109 LEU A N 1
ATOM 842 C CA . LEU A 1 109 ? -8.600 -2.326 17.654 1.00 61.00 109 LEU A CA 1
ATOM 843 C C . LEU A 1 109 ? -8.828 -3.247 16.437 1.00 61.00 109 LEU A C 1
ATOM 845 O O . LEU A 1 109 ? -7.933 -3.351 15.600 1.00 61.00 109 LEU A O 1
ATOM 849 N N . ASP A 1 110 ? -10.011 -3.858 16.278 1.00 70.31 110 ASP A N 1
ATOM 850 C CA . ASP A 1 110 ? -10.236 -4.950 15.304 1.00 70.31 110 ASP A CA 1
ATOM 851 C C . ASP A 1 110 ? -10.924 -4.544 13.983 1.00 70.31 110 ASP A C 1
ATOM 853 O O . ASP A 1 110 ? -11.308 -5.373 13.158 1.00 70.31 110 ASP A O 1
ATOM 857 N N . TYR A 1 111 ? -11.096 -3.250 13.727 1.00 77.88 111 TYR A N 1
ATOM 858 C CA . TYR A 1 111 ? -11.836 -2.794 12.541 1.00 77.88 111 TYR A CA 1
ATOM 859 C C . TYR A 1 111 ? -11.213 -3.136 11.195 1.00 77.88 111 TYR A C 1
ATOM 861 O O . TYR A 1 111 ? -11.949 -3.306 10.226 1.00 77.88 111 TYR A O 1
ATOM 869 N N . LEU A 1 112 ? -9.875 -3.210 11.159 1.00 78.81 112 LEU A N 1
ATOM 870 C CA . LEU A 1 112 ? -9.070 -3.814 10.095 1.00 78.81 112 LEU A CA 1
ATOM 871 C C . LEU A 1 112 ? -9.748 -5.074 9.583 1.00 78.81 112 LEU A C 1
ATOM 873 O O . LEU A 1 112 ? -10.198 -5.192 8.441 1.00 78.81 112 LEU A O 1
ATOM 877 N N . ASN A 1 113 ? -9.860 -6.003 10.518 1.00 81.50 113 ASN A N 1
ATOM 878 C CA . ASN A 1 113 ? -10.333 -7.341 10.261 1.00 81.50 113 ASN A CA 1
ATOM 879 C C . ASN A 1 113 ? -11.842 -7.366 10.049 1.00 81.50 113 ASN A C 1
ATOM 881 O O . ASN A 1 113 ? -12.303 -8.132 9.208 1.00 81.50 113 ASN A O 1
ATOM 885 N N . LEU A 1 114 ? -12.610 -6.494 10.714 1.00 84.38 114 LEU A N 1
ATOM 886 C CA . LEU A 1 114 ? -14.040 -6.360 10.439 1.00 84.38 114 LEU A CA 1
ATOM 887 C C . LEU A 1 114 ? -14.290 -5.961 8.978 1.00 84.38 114 LEU A C 1
ATOM 889 O O . LEU A 1 114 ? -15.023 -6.663 8.283 1.00 84.38 114 LEU A O 1
ATOM 893 N N . LEU A 1 115 ? -13.645 -4.895 8.493 1.00 85.12 115 LEU A N 1
ATOM 894 C CA . LEU A 1 115 ? -13.768 -4.444 7.104 1.00 85.12 115 LEU A CA 1
ATOM 895 C C . LEU A 1 115 ? -13.324 -5.540 6.134 1.00 85.12 115 LEU A C 1
ATOM 897 O O . LEU A 1 115 ? -14.081 -5.903 5.234 1.00 85.12 115 LEU A O 1
ATOM 901 N N . VAL A 1 116 ? -12.156 -6.144 6.373 1.00 87.00 116 VAL A N 1
ATOM 902 C CA . VAL A 1 116 ? -11.677 -7.268 5.557 1.00 87.00 116 VAL A CA 1
ATOM 903 C C . VAL A 1 116 ? -12.697 -8.409 5.542 1.00 87.00 116 VAL A C 1
ATOM 905 O O . VAL A 1 116 ? -12.985 -8.949 4.479 1.00 87.00 116 VAL A O 1
ATOM 908 N N . SER A 1 117 ? -13.290 -8.764 6.683 1.00 86.56 117 SER A N 1
ATOM 909 C CA . SER A 1 117 ? -14.246 -9.873 6.781 1.00 86.56 117 SER A CA 1
ATOM 910 C C . SER A 1 117 ? -15.554 -9.605 6.031 1.00 86.56 117 SER A C 1
ATOM 912 O O . SER A 1 117 ? -16.079 -10.513 5.386 1.00 86.56 117 SER A O 1
ATOM 914 N N . VAL A 1 118 ? -16.065 -8.371 6.080 1.00 88.75 118 VAL A N 1
ATOM 915 C CA . VAL A 1 118 ? -17.299 -7.965 5.396 1.00 88.75 118 VAL A CA 1
ATOM 916 C C . VAL A 1 118 ? -17.069 -7.943 3.889 1.00 88.75 118 VAL A C 1
ATOM 918 O O . VAL A 1 118 ? -17.790 -8.601 3.141 1.00 88.75 118 VAL A O 1
ATOM 921 N N . PHE A 1 119 ? -16.017 -7.263 3.436 1.00 87.56 119 PHE A N 1
ATOM 922 C CA . PHE A 1 119 ? -15.736 -7.141 2.008 1.00 87.56 119 PHE A CA 1
ATOM 923 C C . PHE A 1 119 ? -15.231 -8.445 1.388 1.00 87.56 119 PHE A C 1
ATOM 925 O O . PHE A 1 119 ? -15.513 -8.701 0.222 1.00 87.56 119 PHE A O 1
ATOM 932 N N . SER A 1 120 ? -14.554 -9.312 2.147 1.00 88.00 120 SER A N 1
ATOM 933 C CA . SER A 1 120 ? -14.147 -10.631 1.646 1.00 88.00 120 SER A CA 1
ATOM 934 C C . SER A 1 120 ? -15.364 -11.512 1.356 1.00 88.00 120 SER A C 1
ATOM 936 O O . SER A 1 120 ? -15.381 -12.193 0.334 1.00 88.00 120 SER A O 1
ATOM 938 N N . LYS A 1 121 ? -16.419 -11.449 2.184 1.00 86.44 121 LYS A N 1
ATOM 939 C CA . LYS A 1 121 ? -17.681 -12.165 1.922 1.00 86.44 121 LYS A CA 1
ATOM 940 C C . LYS A 1 121 ? -18.383 -11.660 0.662 1.00 86.44 121 LYS A C 1
ATOM 942 O O . LYS A 1 121 ? -18.892 -12.466 -0.105 1.00 86.44 121 LYS A O 1
ATOM 947 N N . GLU A 1 122 ? -18.388 -10.350 0.426 1.00 86.88 122 GLU A N 1
ATOM 948 C CA . GLU A 1 122 ? -19.072 -9.771 -0.737 1.00 86.88 122 GLU A CA 1
ATOM 949 C C . GLU A 1 122 ? -18.293 -9.932 -2.050 1.00 86.88 122 GLU A C 1
ATOM 951 O O . GLU A 1 122 ? -18.885 -10.244 -3.088 1.00 86.88 122 GLU A O 1
ATOM 956 N N . LEU A 1 123 ? -16.969 -9.752 -2.014 1.00 84.06 123 LEU A N 1
ATOM 957 C CA . LEU A 1 123 ? -16.119 -9.730 -3.208 1.00 84.06 123 LEU A CA 1
ATOM 958 C C . LEU A 1 123 ? -15.594 -11.109 -3.625 1.00 84.06 123 LEU A C 1
ATOM 960 O O . LEU A 1 123 ? -15.244 -11.278 -4.786 1.00 84.06 123 LEU A O 1
ATOM 964 N N . CYS A 1 124 ? -15.582 -12.112 -2.739 1.00 81.62 124 CYS A N 1
ATOM 965 C CA . CYS A 1 124 ? -15.192 -13.484 -3.106 1.00 81.62 124 CYS A CA 1
ATOM 966 C C . CYS A 1 124 ? -16.357 -14.329 -3.660 1.00 81.62 124 CYS A C 1
ATOM 968 O O . CYS A 1 12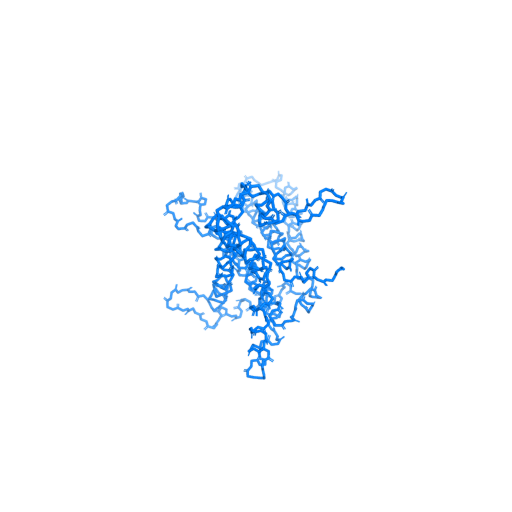4 ? -16.247 -15.552 -3.740 1.00 81.62 124 CYS A O 1
ATOM 970 N N . ASN A 1 125 ? -17.478 -13.703 -4.020 1.00 82.25 125 ASN A N 1
ATOM 971 C CA . ASN A 1 125 ? -18.644 -14.384 -4.580 1.00 82.25 125 ASN A CA 1
ATOM 972 C C . ASN A 1 125 ? -18.437 -14.777 -6.052 1.00 82.25 125 ASN A C 1
ATOM 974 O O . ASN A 1 125 ? -17.694 -14.121 -6.778 1.00 82.25 125 ASN A O 1
ATOM 978 N N . GLU A 1 126 ? -19.191 -15.770 -6.540 1.00 77.69 126 GLU A N 1
ATOM 979 C CA . GLU A 1 126 ? -19.147 -16.210 -7.950 1.00 77.69 126 GLU A CA 1
ATOM 980 C C . GLU A 1 126 ? -19.466 -15.086 -8.950 1.00 77.69 126 GLU A C 1
ATOM 982 O O . GLU A 1 126 ? -18.931 -15.064 -10.058 1.00 77.69 126 GLU A O 1
ATOM 987 N N . ARG A 1 127 ? -20.267 -14.094 -8.528 1.00 82.25 127 ARG A N 1
ATOM 988 C CA . ARG A 1 127 ? -20.547 -12.865 -9.296 1.00 82.25 127 ARG A CA 1
ATOM 989 C C . ARG A 1 127 ? -19.273 -12.108 -9.691 1.00 82.25 127 ARG A C 1
ATOM 991 O O . ARG A 1 127 ? -19.254 -11.430 -10.714 1.00 82.25 127 ARG A O 1
ATOM 998 N N . PHE A 1 128 ? -18.222 -12.228 -8.887 1.00 81.25 128 PHE A N 1
ATOM 999 C CA . PHE A 1 128 ? -16.941 -11.559 -9.067 1.00 81.25 128 PHE A CA 1
ATOM 1000 C C . PHE A 1 128 ? -15.812 -12.565 -9.324 1.00 81.25 128 PHE A C 1
ATOM 1002 O O . PHE A 1 128 ? -14.692 -12.387 -8.852 1.00 81.25 128 PHE A O 1
ATOM 1009 N N . SER A 1 129 ? -16.079 -13.618 -10.104 1.00 82.00 129 SER A N 1
ATOM 1010 C CA . SER A 1 129 ? -15.067 -14.613 -10.498 1.00 82.00 129 SER A CA 1
ATOM 1011 C C . SER A 1 129 ? -13.811 -13.983 -11.114 1.00 82.00 129 SER A C 1
ATOM 1013 O O . SER A 1 129 ? -12.700 -14.407 -10.816 1.00 82.00 129 SER A O 1
ATOM 1015 N N . HIS A 1 130 ? -13.970 -12.899 -11.878 1.00 82.88 130 HIS A N 1
ATOM 1016 C CA . HIS A 1 130 ? -12.867 -12.125 -12.454 1.00 82.88 130 HIS A CA 1
ATOM 1017 C C . HIS A 1 130 ? -11.909 -11.518 -11.411 1.00 82.88 130 HIS A C 1
ATOM 1019 O O . HIS A 1 130 ? -10.765 -11.218 -11.743 1.00 82.88 130 HIS A O 1
ATOM 1025 N N . LEU A 1 131 ? -12.340 -11.334 -10.156 1.00 83.69 131 LEU A N 1
ATOM 1026 C CA . LEU A 1 131 ? -11.473 -10.826 -9.093 1.00 83.69 131 LEU A CA 1
ATOM 1027 C C . LEU A 1 131 ? -10.507 -11.887 -8.562 1.00 83.69 131 LEU A C 1
ATOM 1029 O O . LEU A 1 131 ? -9.543 -11.502 -7.911 1.00 83.69 131 LEU A O 1
ATOM 1033 N N . GLN A 1 132 ? -10.694 -13.182 -8.855 1.00 82.38 132 GLN A N 1
ATOM 1034 C CA . GLN A 1 132 ? -9.767 -14.256 -8.450 1.00 82.38 132 GLN A CA 1
ATOM 1035 C C . GLN A 1 132 ? -8.366 -14.099 -9.073 1.00 82.38 132 GLN A C 1
ATOM 1037 O O . GLN A 1 132 ? -7.361 -14.473 -8.467 1.00 82.38 132 GLN A O 1
ATOM 1042 N N . ASP A 1 133 ? -8.294 -13.448 -10.233 1.00 85.31 133 ASP A N 1
ATOM 1043 C CA . ASP A 1 133 ? -7.056 -13.208 -10.976 1.00 85.31 133 ASP A CA 1
ATOM 1044 C C . ASP A 1 133 ? -6.495 -11.790 -10.775 1.00 85.31 133 ASP A C 1
ATOM 1046 O O . ASP A 1 133 ? -5.575 -11.367 -11.478 1.00 85.31 133 ASP A O 1
ATOM 1050 N N . PHE A 1 134 ? -7.007 -11.034 -9.796 1.00 89.06 134 PHE A N 1
ATOM 1051 C CA . PHE A 1 134 ? -6.577 -9.655 -9.535 1.00 89.06 134 PHE A CA 1
ATOM 1052 C C . PHE A 1 134 ? -5.055 -9.537 -9.313 1.00 89.06 134 PHE A C 1
ATOM 1054 O O . PHE A 1 134 ? -4.418 -8.616 -9.819 1.00 89.06 134 PHE A O 1
ATOM 1061 N N . HIS A 1 135 ? -4.421 -10.500 -8.645 1.00 87.50 135 HIS A N 1
ATOM 1062 C CA . HIS A 1 135 ? -2.966 -10.542 -8.452 1.00 87.50 135 HIS A CA 1
ATOM 1063 C C . HIS A 1 135 ? -2.143 -10.486 -9.755 1.00 87.50 135 HIS A C 1
ATOM 1065 O O . HIS A 1 135 ? -0.994 -10.042 -9.725 1.00 87.50 135 HIS A O 1
ATOM 1071 N N . ILE A 1 136 ? -2.715 -10.883 -10.898 1.00 89.00 136 ILE A N 1
ATOM 1072 C CA . ILE A 1 136 ? -2.053 -10.851 -12.209 1.00 89.00 136 ILE A CA 1
ATOM 1073 C C . ILE A 1 136 ? -1.956 -9.420 -12.756 1.00 89.00 136 ILE A C 1
ATOM 1075 O O . ILE A 1 136 ? -0.961 -9.081 -13.402 1.00 89.00 136 ILE A O 1
ATOM 1079 N N . ILE A 1 137 ? -2.952 -8.565 -12.487 1.00 90.25 137 ILE A N 1
ATOM 1080 C CA . ILE A 1 137 ? -2.952 -7.168 -12.952 1.00 90.25 137 ILE A CA 1
ATOM 1081 C C . ILE A 1 137 ? -2.078 -6.265 -12.071 1.00 90.25 137 ILE A C 1
ATOM 1083 O O . ILE A 1 137 ? -1.522 -5.285 -12.570 1.00 90.25 137 ILE A O 1
ATOM 1087 N N . VAL A 1 138 ? -1.873 -6.617 -10.794 1.00 91.88 138 VAL A N 1
ATOM 1088 C CA . VAL A 1 138 ? -1.103 -5.814 -9.823 1.00 91.88 138 VAL A CA 1
ATOM 1089 C C . VAL A 1 138 ? 0.269 -5.360 -10.350 1.00 91.88 138 VAL A C 1
ATOM 1091 O O . VAL A 1 138 ? 0.540 -4.160 -10.289 1.00 91.88 138 VAL A O 1
ATOM 1094 N N . PRO A 1 139 ? 1.126 -6.225 -10.933 1.00 92.00 139 PRO A N 1
ATOM 1095 C CA . PRO A 1 139 ? 2.381 -5.798 -11.553 1.00 92.00 139 PRO A CA 1
ATOM 1096 C C . PRO A 1 139 ? 2.242 -4.629 -12.537 1.00 92.00 139 PRO A C 1
ATOM 1098 O O . PRO A 1 139 ? 3.010 -3.669 -12.478 1.00 92.00 139 PRO A O 1
ATOM 1101 N N . ALA A 1 140 ? 1.234 -4.662 -13.411 1.00 91.44 140 ALA A N 1
ATOM 1102 C CA . ALA A 1 140 ? 1.008 -3.598 -14.382 1.00 91.44 140 ALA A CA 1
ATOM 1103 C C . ALA A 1 140 ? 0.541 -2.299 -13.709 1.00 91.44 140 ALA A C 1
ATOM 1105 O O . ALA A 1 140 ? 1.017 -1.219 -14.069 1.00 91.44 140 ALA A O 1
ATOM 1106 N N . VAL A 1 141 ? -0.322 -2.397 -12.691 1.00 91.56 141 VAL A N 1
ATOM 1107 C CA . VAL A 1 141 ? -0.775 -1.225 -11.923 1.00 91.56 141 VAL A CA 1
ATOM 1108 C C . VAL A 1 141 ? 0.383 -0.582 -11.173 1.00 91.56 141 VAL A C 1
ATOM 1110 O O . VAL A 1 141 ? 0.533 0.631 -11.225 1.00 91.56 141 VAL A O 1
ATOM 1113 N N . THR A 1 142 ? 1.245 -1.373 -10.530 1.00 92.25 142 THR A N 1
ATOM 1114 C CA . THR A 1 142 ? 2.400 -0.830 -9.794 1.00 92.25 142 THR A CA 1
ATOM 1115 C C . THR A 1 142 ? 3.401 -0.120 -10.713 1.00 92.25 142 THR A C 1
ATOM 1117 O O . THR A 1 142 ? 3.935 0.919 -10.331 1.00 92.25 142 THR A O 1
ATOM 1120 N N . LEU A 1 143 ? 3.601 -0.602 -11.952 1.00 91.50 143 LEU A N 1
ATOM 1121 C CA . LEU A 1 143 ? 4.376 0.128 -12.968 1.00 91.50 143 LEU A CA 1
ATOM 1122 C C . LEU A 1 143 ? 3.734 1.473 -13.307 1.00 91.50 143 LEU A C 1
ATOM 1124 O O . LEU A 1 143 ? 4.421 2.491 -13.322 1.00 91.50 143 LEU A O 1
ATOM 1128 N N . ASN A 1 144 ? 2.425 1.481 -13.569 1.00 90.69 144 ASN A N 1
ATOM 1129 C CA . ASN A 1 144 ? 1.697 2.707 -13.884 1.00 90.69 144 ASN A CA 1
ATOM 1130 C C . ASN A 1 144 ? 1.736 3.709 -12.714 1.00 90.69 144 ASN A C 1
ATOM 1132 O O . ASN A 1 144 ? 1.972 4.898 -12.937 1.00 90.69 144 ASN A O 1
ATOM 1136 N N . ALA A 1 145 ? 1.590 3.225 -11.478 1.00 89.25 145 ALA A N 1
ATOM 1137 C CA . ALA A 1 145 ? 1.662 4.035 -10.269 1.00 89.25 145 ALA A CA 1
ATOM 1138 C C . ALA A 1 145 ? 3.017 4.727 -10.124 1.00 89.25 145 ALA A C 1
ATOM 1140 O O . ALA A 1 145 ? 3.068 5.949 -10.005 1.00 89.25 145 ALA A O 1
ATOM 1141 N N . ILE A 1 146 ? 4.116 3.981 -10.250 1.00 89.94 146 ILE A N 1
ATOM 1142 C CA . ILE A 1 146 ? 5.466 4.542 -10.127 1.00 89.94 146 ILE A CA 1
ATOM 1143 C C . ILE A 1 146 ? 5.802 5.474 -11.294 1.00 89.94 146 ILE A C 1
ATOM 1145 O O . ILE A 1 146 ? 6.408 6.523 -11.087 1.00 89.94 146 ILE A O 1
ATOM 1149 N N . GLU A 1 147 ? 5.365 5.162 -12.518 1.00 87.81 147 GLU A N 1
ATOM 1150 C CA . GLU A 1 147 ? 5.499 6.089 -13.646 1.00 87.81 147 GLU A CA 1
ATOM 1151 C C . GLU A 1 147 ? 4.769 7.412 -13.397 1.00 87.81 147 GLU A C 1
ATOM 1153 O O . GLU A 1 147 ? 5.297 8.479 -13.718 1.00 87.81 147 GLU A O 1
ATOM 1158 N N . SER A 1 148 ? 3.550 7.363 -12.855 1.00 86.31 148 SER A N 1
ATOM 1159 C CA . SER A 1 148 ? 2.810 8.578 -12.528 1.00 86.31 148 SER A CA 1
ATOM 1160 C C . SER A 1 148 ? 3.428 9.324 -11.348 1.00 86.31 148 SER A C 1
ATOM 1162 O O . SER A 1 148 ? 3.420 10.554 -11.365 1.00 86.31 148 SER A O 1
ATOM 1164 N N . LEU A 1 149 ? 3.964 8.612 -10.356 1.00 86.44 149 LEU A N 1
ATOM 1165 C CA . LEU A 1 149 ? 4.633 9.200 -9.201 1.00 86.44 149 LEU A CA 1
ATOM 1166 C C . LEU A 1 149 ? 5.880 9.967 -9.638 1.00 86.44 149 LEU A C 1
ATOM 1168 O O . LEU A 1 149 ? 5.998 11.149 -9.335 1.00 86.44 149 LEU A O 1
ATOM 1172 N N . LEU A 1 150 ? 6.757 9.348 -10.436 1.00 85.94 150 LEU A N 1
ATOM 1173 C CA . LEU A 1 150 ? 7.959 9.998 -10.971 1.00 85.94 150 LEU A CA 1
ATOM 1174 C C . LEU A 1 150 ? 7.617 11.232 -11.813 1.00 85.94 150 LEU A C 1
ATOM 1176 O O . LEU A 1 150 ? 8.216 12.289 -11.625 1.00 85.94 150 LEU A O 1
ATOM 1180 N N . LYS A 1 151 ? 6.591 11.151 -12.673 1.00 84.44 151 LYS A N 1
ATOM 1181 C CA . LYS A 1 151 ? 6.079 12.324 -13.405 1.00 84.44 151 LYS A CA 1
ATOM 1182 C C . LYS A 1 151 ? 5.574 13.418 -12.460 1.00 84.44 151 LYS A C 1
ATOM 1184 O O . LYS A 1 151 ? 5.739 14.599 -12.757 1.00 84.44 1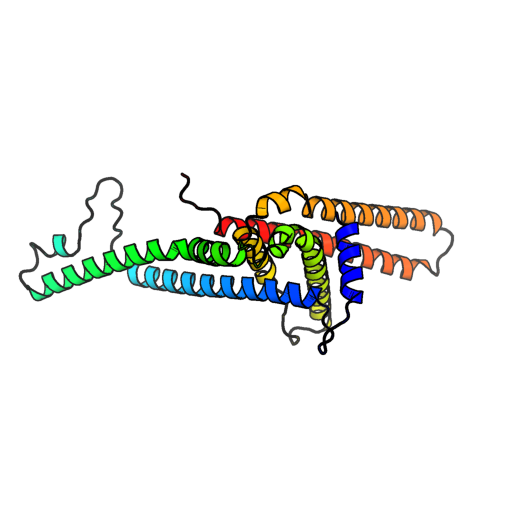51 LYS A O 1
ATOM 1189 N N . GLY A 1 152 ? 4.951 13.042 -11.344 1.00 79.50 152 GLY A N 1
ATOM 1190 C CA . GLY A 1 152 ? 4.556 13.958 -10.275 1.00 79.50 152 GLY A CA 1
ATOM 1191 C C . GLY A 1 152 ? 5.763 14.643 -9.630 1.00 79.50 152 GLY A C 1
ATOM 1192 O O . GLY A 1 152 ? 5.791 15.872 -9.555 1.00 79.50 152 GLY A O 1
ATOM 1193 N N . LYS A 1 153 ? 6.799 13.875 -9.259 1.00 81.00 153 LYS A N 1
ATOM 1194 C CA . LYS A 1 153 ? 8.051 14.399 -8.680 1.00 81.00 153 LYS A CA 1
ATOM 1195 C C . LYS A 1 153 ? 8.752 15.374 -9.630 1.00 81.00 153 LYS A C 1
ATOM 1197 O O . LYS A 1 153 ? 9.145 16.463 -9.219 1.00 81.00 153 LYS A O 1
ATOM 1202 N N . GLU A 1 154 ? 8.843 15.031 -10.914 1.00 80.12 154 GLU A N 1
ATOM 1203 C CA . GLU A 1 154 ? 9.424 15.903 -11.943 1.00 80.12 154 GLU A CA 1
ATOM 1204 C C . GLU A 1 154 ? 8.643 17.214 -12.111 1.00 80.12 154 GLU A C 1
ATOM 1206 O O . GLU A 1 154 ? 9.243 18.279 -12.262 1.00 80.12 154 GLU A O 1
ATOM 1211 N N . LYS A 1 155 ? 7.303 17.160 -12.084 1.00 76.00 155 LYS A N 1
ATOM 1212 C CA . LYS A 1 155 ? 6.458 18.362 -12.150 1.00 76.00 155 LYS A CA 1
ATOM 1213 C C . LYS A 1 155 ? 6.667 19.256 -10.931 1.00 76.00 155 LYS A C 1
ATOM 1215 O O . LYS A 1 155 ? 6.813 20.463 -11.107 1.00 76.00 155 LYS A O 1
ATOM 1220 N N . LEU A 1 156 ? 6.731 18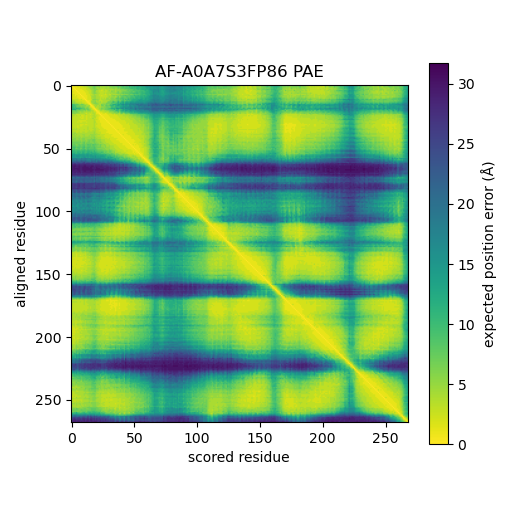.679 -9.731 1.00 72.12 156 LEU A N 1
ATOM 1221 C CA . LEU A 1 156 ? 6.973 19.422 -8.492 1.00 72.12 156 LEU A CA 1
ATOM 1222 C C . LEU A 1 156 ? 8.341 20.117 -8.518 1.00 72.12 156 LEU A C 1
ATOM 1224 O O . LEU A 1 156 ? 8.438 21.307 -8.228 1.00 72.12 156 LEU A O 1
ATOM 1228 N N . SER A 1 157 ? 9.378 19.402 -8.964 1.00 72.25 157 SER A N 1
ATOM 1229 C CA . SER A 1 157 ? 10.729 19.953 -9.105 1.00 72.25 157 SER A CA 1
ATOM 1230 C C . SER A 1 157 ? 10.803 21.132 -10.084 1.00 72.25 157 SER A C 1
ATOM 1232 O O . SER A 1 157 ? 11.682 21.976 -9.932 1.00 72.25 157 SER A O 1
ATOM 1234 N N . LYS A 1 158 ? 9.914 21.196 -11.085 1.00 72.25 158 LYS A N 1
ATOM 1235 C CA . LYS A 1 158 ? 9.911 22.244 -12.119 1.00 72.25 158 LYS A CA 1
ATOM 1236 C C . LYS A 1 158 ? 8.992 23.429 -11.817 1.00 72.25 158 LYS A C 1
ATOM 1238 O O . LYS A 1 158 ? 9.232 24.502 -12.360 1.00 72.25 158 LYS A O 1
ATOM 1243 N N . ARG A 1 159 ? 7.922 23.248 -11.031 1.00 61.91 159 ARG A N 1
ATOM 1244 C CA . ARG A 1 159 ? 6.830 24.238 -10.903 1.00 61.91 159 ARG A CA 1
ATOM 1245 C C . ARG A 1 159 ? 6.714 24.930 -9.544 1.00 61.91 159 ARG A C 1
ATOM 1247 O O . ARG A 1 159 ? 5.897 25.834 -9.426 1.00 61.91 159 ARG A O 1
ATOM 1254 N N . GLY A 1 160 ? 7.536 24.572 -8.557 1.00 60.94 160 GLY A N 1
ATOM 1255 C CA . GLY A 1 160 ? 7.414 25.130 -7.206 1.00 60.94 160 GLY A CA 1
ATOM 1256 C C . GLY A 1 160 ? 6.127 24.685 -6.490 1.00 60.94 160 GLY A C 1
ATOM 1257 O O . GLY A 1 160 ? 5.360 23.877 -7.012 1.00 60.94 160 GLY A O 1
ATOM 1258 N N . VAL A 1 161 ? 5.922 25.193 -5.269 1.00 57.56 161 VAL A N 1
ATOM 1259 C CA . VAL A 1 161 ? 4.928 24.734 -4.268 1.00 57.56 161 VAL A CA 1
ATOM 1260 C C . VAL A 1 161 ? 3.456 24.898 -4.712 1.00 57.56 161 VAL A C 1
ATOM 1262 O O . VAL A 1 161 ? 2.578 24.261 -4.140 1.00 57.56 161 VAL A O 1
ATOM 1265 N N . ASP A 1 162 ? 3.178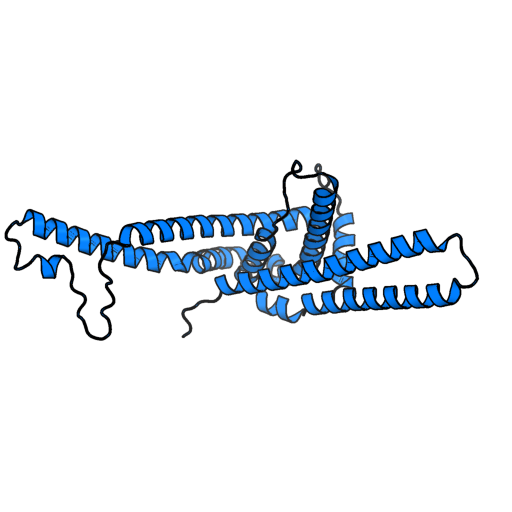 25.665 -5.772 1.00 52.56 162 ASP A N 1
ATOM 1266 C CA . ASP A 1 162 ? 1.818 26.063 -6.189 1.00 52.56 162 ASP A CA 1
ATOM 1267 C C . ASP A 1 162 ? 1.071 25.045 -7.072 1.00 52.56 162 ASP A C 1
ATOM 1269 O O . ASP A 1 162 ? -0.014 25.323 -7.585 1.00 52.56 162 ASP A O 1
ATOM 1273 N N . SER A 1 163 ? 1.625 23.851 -7.287 1.00 51.94 163 SER A N 1
ATOM 1274 C CA . SER A 1 163 ? 0.911 22.768 -7.966 1.00 51.94 163 SER A CA 1
ATOM 1275 C C . SER A 1 163 ? 0.395 21.785 -6.924 1.00 51.94 163 SER A C 1
ATOM 1277 O O . SER A 1 163 ? 1.200 21.312 -6.128 1.00 51.94 163 SER A O 1
ATOM 1279 N N . GLU A 1 164 ? -0.910 21.467 -6.957 1.00 51.72 164 GLU A N 1
ATOM 1280 C CA . GLU A 1 164 ? -1.569 20.455 -6.111 1.00 51.72 164 GLU A CA 1
ATOM 1281 C C . GLU A 1 164 ? -0.601 19.312 -5.782 1.00 51.72 164 GLU A C 1
ATOM 1283 O O . GLU A 1 164 ? -0.214 18.538 -6.659 1.00 51.72 164 GLU A O 1
ATOM 1288 N N . ALA A 1 165 ? -0.121 19.281 -4.538 1.00 51.88 165 ALA A N 1
ATOM 1289 C CA . ALA A 1 165 ? 1.000 18.450 -4.129 1.00 51.88 165 ALA A CA 1
ATOM 1290 C C . ALA A 1 165 ? 0.575 16.974 -4.045 1.00 51.88 165 ALA A C 1
ATOM 1292 O O . ALA A 1 165 ? 0.318 16.437 -2.972 1.00 51.88 165 ALA A O 1
ATOM 1293 N N . THR A 1 166 ? 0.502 16.294 -5.190 1.00 54.38 166 THR A N 1
ATOM 1294 C CA . THR A 1 166 ? 0.181 14.863 -5.315 1.00 54.38 166 THR A CA 1
ATOM 1295 C C . THR A 1 166 ? 1.431 14.005 -5.080 1.00 54.38 166 THR A C 1
ATOM 1297 O O . THR A 1 166 ? 1.838 13.227 -5.940 1.00 54.38 166 THR A O 1
ATOM 1300 N N . PHE A 1 167 ? 2.139 14.215 -3.966 1.00 53.31 167 PHE A N 1
ATOM 1301 C CA . PHE A 1 167 ? 3.445 13.571 -3.758 1.00 53.31 167 PHE A CA 1
ATOM 1302 C C . PHE A 1 167 ? 3.399 12.316 -2.880 1.00 53.31 167 PHE A C 1
ATOM 1304 O O . PHE A 1 167 ? 4.242 11.441 -3.064 1.00 53.31 167 PHE A O 1
ATOM 1311 N N . SER A 1 168 ? 2.437 12.191 -1.959 1.00 58.28 168 SER A N 1
ATOM 1312 C CA . SER A 1 168 ? 2.330 10.976 -1.141 1.00 58.28 168 SER A CA 1
ATOM 1313 C C . SER A 1 168 ? 1.287 10.020 -1.712 1.00 58.28 168 SER A C 1
ATOM 1315 O O . SER A 1 168 ? 0.102 10.345 -1.746 1.00 58.28 168 SER A O 1
ATOM 1317 N N . ASP A 1 169 ? 1.736 8.842 -2.150 1.00 69.12 169 ASP A N 1
ATOM 1318 C CA . ASP A 1 169 ? 0.885 7.748 -2.640 1.00 69.12 169 ASP A CA 1
ATOM 1319 C C . ASP A 1 169 ? 0.809 6.589 -1.623 1.00 69.12 169 ASP A C 1
ATOM 1321 O O . ASP A 1 169 ? 0.641 5.421 -1.979 1.00 69.12 169 ASP A O 1
ATOM 1325 N N . ASP A 1 170 ? 0.918 6.906 -0.324 1.00 83.06 170 ASP A N 1
ATOM 1326 C CA . ASP A 1 170 ? 0.710 5.941 0.769 1.00 83.06 170 ASP A CA 1
ATOM 1327 C C . ASP A 1 170 ? -0.670 5.263 0.666 1.00 83.06 170 ASP A C 1
ATOM 1329 O O . ASP A 1 170 ? -0.828 4.086 1.007 1.00 83.06 170 ASP A O 1
ATOM 1333 N N . GLY A 1 171 ? -1.658 5.997 0.138 1.00 88.81 171 GLY A N 1
ATOM 1334 C CA . GLY A 1 171 ? -2.985 5.488 -0.192 1.00 88.81 171 GLY A CA 1
ATOM 1335 C C . GLY A 1 171 ? -2.932 4.322 -1.176 1.00 88.81 171 GLY A C 1
ATOM 1336 O O . GLY A 1 171 ? -3.531 3.284 -0.912 1.00 88.81 171 GLY A O 1
ATOM 1337 N N . PHE A 1 172 ? -2.168 4.413 -2.266 1.00 91.94 172 PHE A N 1
ATOM 1338 C CA . PHE A 1 172 ? -2.065 3.304 -3.218 1.00 91.94 172 PHE A CA 1
ATOM 1339 C C . PHE A 1 172 ? -1.522 2.029 -2.567 1.00 91.94 172 PHE A C 1
ATOM 1341 O O . PHE A 1 172 ? -2.100 0.953 -2.727 1.00 91.94 172 PHE A O 1
ATOM 1348 N N . ALA A 1 173 ? -0.441 2.141 -1.792 1.00 91.50 173 ALA A N 1
ATOM 1349 C CA . ALA A 1 173 ? 0.171 0.992 -1.129 1.00 91.50 173 ALA A CA 1
ATOM 1350 C C . ALA A 1 173 ? -0.774 0.347 -0.098 1.00 91.50 173 ALA A C 1
ATOM 1352 O O . ALA A 1 173 ? -0.910 -0.879 -0.063 1.00 91.50 173 ALA A O 1
ATOM 1353 N N . LEU A 1 174 ? -1.463 1.162 0.709 1.00 90.81 174 LEU A N 1
ATOM 1354 C CA . LEU A 1 174 ? -2.432 0.680 1.694 1.00 90.81 174 LEU A CA 1
ATOM 1355 C C . LEU A 1 174 ? -3.660 0.042 1.029 1.00 90.81 174 LEU A C 1
ATOM 1357 O O . LEU A 1 174 ? -4.108 -1.022 1.459 1.00 90.81 174 LEU A O 1
ATOM 1361 N N . GLY A 1 175 ? -4.183 0.661 -0.030 1.00 92.50 175 GLY A N 1
ATOM 1362 C CA . GLY A 1 175 ? -5.310 0.141 -0.801 1.00 92.50 175 GLY A CA 1
ATOM 1363 C C . GLY A 1 175 ? -4.970 -1.175 -1.495 1.00 92.50 175 GLY A C 1
ATOM 1364 O O . GLY A 1 175 ? -5.755 -2.123 -1.447 1.00 92.50 175 GLY A O 1
ATOM 1365 N N . LEU A 1 176 ? -3.768 -1.282 -2.067 1.00 93.31 176 LEU A N 1
ATOM 1366 C CA . LEU A 1 176 ? -3.298 -2.507 -2.704 1.00 93.31 176 LEU A CA 1
ATOM 1367 C C . LEU A 1 176 ? -3.148 -3.656 -1.696 1.00 93.31 176 LEU A C 1
ATOM 1369 O O . LEU A 1 176 ? -3.619 -4.762 -1.964 1.00 93.31 176 LEU A O 1
ATOM 1373 N N . ALA A 1 177 ? -2.543 -3.396 -0.531 1.00 91.44 177 ALA A N 1
ATOM 1374 C CA . ALA A 1 177 ? -2.450 -4.378 0.552 1.00 91.44 177 ALA A CA 1
ATOM 1375 C C . ALA A 1 177 ? -3.841 -4.853 0.999 1.00 91.44 177 ALA A C 1
ATOM 1377 O O . ALA A 1 177 ? -4.084 -6.053 1.122 1.00 91.44 177 ALA A O 1
ATOM 1378 N N . TYR A 1 178 ? -4.774 -3.916 1.181 1.00 91.31 178 TYR A N 1
ATOM 1379 C CA . TYR A 1 178 ? -6.143 -4.230 1.574 1.00 91.31 178 TYR A CA 1
ATOM 1380 C C . TYR A 1 178 ? -6.861 -5.112 0.549 1.00 91.31 178 TYR A C 1
ATOM 1382 O O . TYR A 1 178 ? -7.437 -6.132 0.920 1.00 91.31 178 TYR A O 1
ATOM 1390 N N . LEU A 1 179 ? -6.801 -4.771 -0.741 1.00 92.38 179 LEU A N 1
ATOM 1391 C CA . LEU A 1 179 ? -7.454 -5.554 -1.795 1.00 92.38 179 LEU A CA 1
ATOM 1392 C C . LEU A 1 179 ? -6.862 -6.964 -1.910 1.00 92.38 179 LEU A C 1
ATOM 1394 O O . LEU A 1 179 ? -7.611 -7.938 -1.992 1.00 92.38 179 LEU A O 1
ATOM 1398 N N . LEU A 1 180 ? -5.534 -7.096 -1.841 1.00 91.25 180 LEU A N 1
ATOM 1399 C CA . LEU A 1 180 ? -4.867 -8.402 -1.836 1.00 91.25 180 LEU A CA 1
ATOM 1400 C C . LEU A 1 180 ? -5.265 -9.254 -0.623 1.00 91.25 180 LEU A C 1
ATOM 1402 O O . LEU A 1 180 ? -5.388 -10.477 -0.749 1.00 91.25 180 LEU A O 1
ATOM 1406 N N . GLN A 1 181 ? -5.496 -8.622 0.530 1.00 89.69 181 GLN A N 1
ATOM 1407 C CA . GLN A 1 181 ? -5.961 -9.294 1.738 1.00 89.69 181 GLN A CA 1
ATOM 1408 C C . GLN A 1 181 ? -7.430 -9.726 1.628 1.00 89.69 181 GLN A C 1
ATOM 1410 O O . GLN A 1 181 ? -7.753 -10.882 1.903 1.00 89.69 181 GLN A O 1
ATOM 1415 N N . VAL A 1 182 ? -8.314 -8.826 1.191 1.00 90.50 182 VAL A N 1
ATOM 1416 C CA . VAL A 1 182 ? -9.754 -9.079 1.009 1.00 90.50 182 VAL A CA 1
ATOM 1417 C C . VAL A 1 182 ? -9.999 -10.225 0.029 1.00 90.50 182 VAL A C 1
ATOM 1419 O O . VAL A 1 182 ? -10.827 -11.101 0.296 1.00 90.50 182 VAL A O 1
ATOM 1422 N N . LEU A 1 183 ? -9.236 -10.250 -1.066 1.00 89.50 183 LEU A N 1
ATOM 1423 C CA . LEU A 1 183 ? -9.309 -11.275 -2.106 1.00 89.50 183 LEU A CA 1
ATOM 1424 C C . LEU A 1 183 ? -8.484 -12.533 -1.788 1.00 89.50 183 LEU A C 1
ATOM 1426 O O . LEU A 1 183 ? -8.491 -13.478 -2.573 1.00 89.50 183 LEU A O 1
ATOM 1430 N N . LYS A 1 184 ? -7.775 -12.568 -0.650 1.00 88.75 184 LYS A N 1
ATOM 1431 C CA . LYS A 1 184 ? -6.937 -13.697 -0.198 1.00 88.75 184 LYS A CA 1
ATOM 1432 C C . LYS A 1 184 ? -5.844 -14.106 -1.197 1.00 88.75 184 LYS A C 1
ATOM 1434 O O . LYS A 1 184 ? -5.434 -15.263 -1.249 1.00 88.75 184 LYS A O 1
ATOM 1439 N N . GLN A 1 185 ? -5.331 -13.148 -1.963 1.00 89.44 185 GLN A N 1
ATOM 1440 C CA . GLN A 1 185 ? -4.356 -13.378 -3.035 1.00 89.44 185 GLN A CA 1
ATOM 1441 C C . GLN A 1 185 ? -2.926 -12.985 -2.671 1.00 89.44 185 GLN A C 1
ATOM 1443 O O . GLN A 1 185 ? -2.018 -13.111 -3.490 1.00 89.44 185 GLN A O 1
ATOM 1448 N N . MET A 1 186 ? -2.695 -12.546 -1.433 1.00 86.25 186 MET A N 1
ATOM 1449 C CA . MET A 1 186 ? -1.381 -12.088 -0.985 1.00 86.25 186 MET A CA 1
ATOM 1450 C C . MET A 1 186 ? -0.278 -13.139 -1.200 1.00 86.25 186 MET A C 1
ATOM 1452 O O . MET A 1 186 ? 0.815 -12.808 -1.653 1.00 86.25 186 MET A O 1
ATOM 1456 N N . LYS A 1 187 ? -0.569 -14.424 -0.948 1.00 87.69 187 LYS A N 1
ATOM 1457 C CA . LYS A 1 187 ? 0.384 -15.516 -1.203 1.00 87.69 187 LYS A CA 1
ATOM 1458 C C . LYS A 1 187 ? 0.702 -15.656 -2.696 1.00 87.69 187 LYS A C 1
ATOM 1460 O O . LYS A 1 187 ? 1.869 -15.637 -3.061 1.00 87.69 187 LYS A O 1
ATOM 1465 N N . MET A 1 188 ? -0.329 -15.714 -3.541 1.00 88.31 188 MET A N 1
ATOM 1466 C CA . MET A 1 188 ? -0.165 -15.838 -4.995 1.00 88.31 188 MET A CA 1
ATOM 1467 C C . MET A 1 188 ? 0.628 -14.668 -5.580 1.00 88.31 188 MET A C 1
ATOM 1469 O O . MET A 1 188 ? 1.461 -14.865 -6.456 1.00 88.31 188 MET A O 1
ATOM 1473 N N . PHE A 1 189 ? 0.416 -13.454 -5.067 1.00 89.00 189 PHE A N 1
ATOM 1474 C CA . PHE A 1 189 ? 1.199 -12.293 -5.471 1.00 89.00 189 PHE A CA 1
ATOM 1475 C C . PHE A 1 189 ? 2.671 -12.393 -5.038 1.00 89.00 189 PHE A C 1
ATOM 1477 O O . PHE A 1 189 ? 3.563 -12.085 -5.829 1.00 89.00 189 PHE A O 1
ATOM 1484 N N . ASN A 1 190 ? 2.946 -12.848 -3.812 1.00 87.81 190 ASN A N 1
ATOM 1485 C CA . ASN A 1 190 ? 4.320 -13.031 -3.335 1.00 87.81 190 ASN A CA 1
ATOM 1486 C C . ASN A 1 190 ? 5.088 -14.070 -4.169 1.00 87.81 190 ASN A C 1
ATOM 1488 O O . ASN A 1 190 ? 6.261 -13.849 -4.469 1.00 87.81 190 ASN A O 1
ATOM 1492 N N . ASP A 1 191 ? 4.415 -15.134 -4.616 1.00 91.38 191 ASP A N 1
ATOM 1493 C CA . ASP A 1 191 ? 4.999 -16.193 -5.452 1.00 91.38 191 ASP A CA 1
ATOM 1494 C C . ASP A 1 191 ? 5.429 -15.686 -6.851 1.00 91.38 191 ASP A C 1
ATOM 1496 O O . ASP A 1 191 ? 6.260 -16.304 -7.517 1.00 91.38 191 ASP A O 1
ATOM 1500 N N . ILE A 1 192 ? 4.926 -14.528 -7.307 1.00 88.56 192 ILE A N 1
ATOM 1501 C CA . ILE A 1 192 ? 5.359 -13.894 -8.570 1.00 88.56 192 ILE A CA 1
ATOM 1502 C C . ILE A 1 192 ? 6.779 -13.316 -8.450 1.00 88.56 192 ILE A C 1
ATOM 1504 O O . ILE A 1 192 ? 7.435 -13.084 -9.472 1.00 88.56 192 ILE A O 1
ATOM 1508 N N . HIS A 1 193 ? 7.260 -13.054 -7.228 1.00 89.56 193 HIS A N 1
ATOM 1509 C CA . HIS A 1 193 ? 8.530 -12.364 -6.974 1.00 89.56 193 HIS A CA 1
ATOM 1510 C C . HIS A 1 193 ? 8.646 -11.052 -7.769 1.00 89.56 193 HIS A C 1
ATOM 1512 O O . HIS A 1 193 ? 9.678 -10.731 -8.365 1.00 89.56 193 HIS A O 1
ATOM 1518 N N . TRP A 1 194 ? 7.542 -10.297 -7.816 1.00 92.38 194 TRP A N 1
ATOM 1519 C CA . TRP A 1 194 ? 7.398 -9.122 -8.675 1.00 92.38 194 TRP A CA 1
ATOM 1520 C C . TRP A 1 194 ? 8.490 -8.071 -8.439 1.00 92.38 194 TRP A C 1
ATOM 1522 O O . TRP A 1 194 ? 9.175 -7.670 -9.381 1.00 92.38 194 TRP A O 1
ATOM 1532 N N . PHE A 1 195 ? 8.696 -7.670 -7.183 1.00 90.56 195 PHE A N 1
ATOM 1533 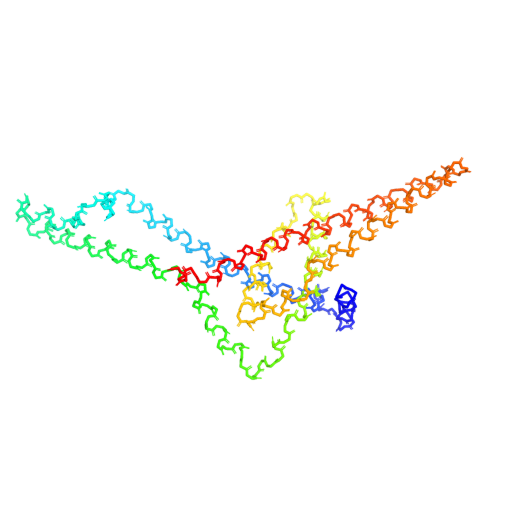C CA . PHE A 1 195 ? 9.689 -6.656 -6.821 1.00 90.56 195 PHE A CA 1
ATOM 1534 C C . PHE A 1 195 ? 11.123 -7.101 -7.143 1.00 90.56 195 PHE A C 1
ATOM 1536 O O . PHE A 1 195 ? 11.930 -6.296 -7.606 1.00 90.56 195 PHE A O 1
ATOM 1543 N N . ASP A 1 196 ? 11.435 -8.393 -6.997 1.00 91.12 196 ASP A N 1
ATOM 1544 C CA . ASP A 1 196 ? 12.735 -8.943 -7.396 1.00 91.12 196 ASP A CA 1
ATOM 1545 C C . ASP A 1 196 ? 12.927 -8.905 -8.912 1.00 91.12 196 ASP A C 1
ATOM 1547 O O . ASP A 1 196 ? 14.006 -8.553 -9.390 1.00 91.12 196 ASP A O 1
ATOM 1551 N N . ALA A 1 197 ? 11.885 -9.234 -9.680 1.00 90.69 197 ALA A N 1
ATOM 1552 C CA . ALA A 1 197 ? 11.923 -9.166 -11.137 1.00 90.69 197 ALA A CA 1
ATOM 1553 C C . ALA A 1 197 ? 12.135 -7.727 -11.636 1.00 90.69 197 ALA A C 1
ATOM 1555 O O . ALA A 1 197 ? 12.901 -7.513 -12.576 1.00 90.69 197 ALA A O 1
ATOM 1556 N N . VAL A 1 198 ? 11.499 -6.746 -10.992 1.00 91.00 198 VAL A N 1
ATOM 1557 C CA . VAL A 1 198 ? 11.653 -5.319 -11.311 1.00 91.00 198 VAL A CA 1
ATOM 1558 C C . VAL A 1 198 ? 13.059 -4.826 -10.980 1.00 91.00 198 VAL A C 1
ATOM 1560 O O . VAL A 1 198 ? 13.705 -4.221 -11.836 1.00 91.00 198 VAL A O 1
ATOM 1563 N N . ARG A 1 199 ? 13.564 -5.133 -9.776 1.00 90.94 199 ARG A N 1
ATOM 1564 C CA . ARG A 1 199 ? 14.939 -4.798 -9.379 1.00 90.94 199 ARG A CA 1
ATOM 1565 C C . ARG A 1 199 ? 15.954 -5.370 -10.358 1.00 90.94 199 ARG A C 1
ATOM 1567 O O . ARG A 1 199 ? 16.788 -4.632 -10.865 1.00 90.94 199 ARG A O 1
ATOM 1574 N N . LYS A 1 200 ? 15.850 -6.664 -10.679 1.00 92.12 200 LYS A N 1
ATOM 1575 C CA . LYS A 1 200 ? 16.746 -7.322 -11.642 1.00 92.12 200 LYS A CA 1
ATOM 1576 C C . LYS A 1 200 ? 16.721 -6.635 -13.007 1.00 92.12 200 LYS A C 1
ATOM 1578 O O . LYS A 1 200 ? 17.780 -6.420 -13.584 1.00 92.12 200 LYS A O 1
ATOM 1583 N N . HIS A 1 201 ? 15.538 -6.269 -13.503 1.00 91.56 201 HIS A N 1
ATOM 1584 C CA . HIS A 1 201 ? 15.403 -5.597 -14.793 1.00 91.56 201 HIS A CA 1
ATOM 1585 C C . HIS A 1 201 ? 16.085 -4.221 -14.803 1.00 91.56 201 HIS A C 1
ATOM 1587 O O . HIS A 1 201 ? 16.936 -3.968 -15.652 1.00 91.56 201 HIS A O 1
ATOM 1593 N N . TYR A 1 202 ? 15.755 -3.334 -13.858 1.00 88.75 202 TYR A N 1
ATOM 1594 C CA . TYR A 1 202 ? 16.335 -1.986 -13.841 1.00 88.75 202 TYR A CA 1
ATOM 1595 C C . TYR A 1 202 ? 17.831 -1.979 -13.507 1.00 88.75 202 TYR A C 1
ATOM 1597 O O . TYR A 1 202 ? 18.563 -1.169 -14.073 1.00 88.75 202 TYR A O 1
ATOM 1605 N N . THR A 1 203 ? 18.313 -2.895 -12.661 1.00 90.00 203 THR A N 1
ATOM 1606 C CA . THR A 1 203 ? 19.754 -3.051 -12.411 1.00 90.00 203 THR A CA 1
ATOM 1607 C C . THR A 1 203 ? 20.491 -3.496 -13.674 1.00 90.00 203 THR A C 1
ATOM 1609 O O . THR A 1 203 ? 21.506 -2.897 -14.017 1.00 90.00 203 THR A O 1
ATOM 1612 N N . ALA A 1 204 ? 19.958 -4.472 -14.417 1.00 91.00 204 ALA A N 1
ATOM 1613 C CA . ALA A 1 204 ? 20.564 -4.916 -15.673 1.00 91.00 204 ALA A CA 1
ATOM 1614 C C . ALA A 1 204 ? 20.592 -3.800 -16.735 1.00 91.00 204 ALA A C 1
ATOM 1616 O O . ALA A 1 204 ? 21.597 -3.623 -17.421 1.00 91.00 204 ALA A O 1
ATOM 1617 N N . GLU A 1 205 ? 19.521 -3.010 -16.862 1.00 87.94 205 GLU A N 1
ATOM 1618 C CA . GLU A 1 205 ? 19.491 -1.857 -17.777 1.00 87.94 205 GLU A CA 1
ATOM 1619 C C . GLU A 1 205 ? 20.485 -0.763 -17.359 1.00 87.94 205 GLU A C 1
ATOM 1621 O O . GLU A 1 205 ? 21.192 -0.204 -18.201 1.00 87.94 205 GLU A O 1
ATOM 1626 N N . LYS A 1 206 ? 20.622 -0.508 -16.052 1.00 87.69 206 LYS A N 1
ATOM 1627 C CA . LYS A 1 206 ? 21.634 0.407 -15.510 1.00 87.69 206 LYS A CA 1
ATOM 1628 C C . LYS A 1 206 ? 23.055 -0.065 -15.833 1.00 87.69 206 LYS A C 1
ATOM 1630 O O . LYS A 1 206 ? 23.872 0.734 -16.287 1.00 87.69 206 LYS A O 1
ATOM 1635 N N . GLU A 1 207 ? 23.354 -1.347 -15.640 1.00 89.31 207 GLU A N 1
ATOM 1636 C CA . GLU A 1 207 ? 24.665 -1.930 -15.957 1.00 89.31 207 GLU A CA 1
ATOM 1637 C C . GLU A 1 207 ? 24.996 -1.819 -17.450 1.00 89.31 207 GLU A C 1
ATOM 1639 O O . GLU A 1 207 ? 26.103 -1.405 -17.802 1.00 89.31 207 GLU A O 1
ATOM 1644 N N . LYS A 1 208 ? 24.028 -2.095 -18.336 1.00 88.38 208 LYS A N 1
ATOM 1645 C CA . LYS A 1 208 ? 24.194 -1.918 -19.789 1.00 88.38 208 LYS A CA 1
ATOM 1646 C C . LYS A 1 208 ? 24.501 -0.467 -20.161 1.00 88.38 208 LYS A C 1
ATOM 1648 O O . LYS A 1 208 ? 25.404 -0.224 -20.960 1.00 88.38 208 LYS A O 1
ATOM 1653 N N . LEU A 1 209 ? 23.793 0.499 -19.573 1.00 83.94 209 LEU A N 1
ATOM 1654 C CA . LEU A 1 209 ? 24.032 1.925 -19.825 1.00 83.94 209 LEU A CA 1
ATOM 1655 C C . LEU A 1 209 ? 25.409 2.378 -19.326 1.00 83.94 209 LEU A C 1
ATOM 1657 O O . LEU A 1 209 ? 26.098 3.127 -20.018 1.00 83.94 209 LEU A O 1
ATOM 1661 N N . LEU A 1 210 ? 25.845 1.898 -18.158 1.00 84.44 210 LEU A N 1
ATOM 1662 C CA . LEU A 1 210 ? 27.183 2.182 -17.633 1.00 84.44 210 LEU A CA 1
ATOM 1663 C C . LEU A 1 210 ? 28.281 1.575 -18.516 1.00 84.44 210 LEU A C 1
ATOM 1665 O O . LEU A 1 210 ? 29.267 2.254 -18.812 1.00 84.44 210 LEU A O 1
ATOM 1669 N N . ALA A 1 211 ? 28.097 0.339 -18.986 1.00 85.12 211 ALA A N 1
ATOM 1670 C CA . ALA A 1 211 ? 29.016 -0.312 -19.916 1.00 85.12 211 ALA A CA 1
ATOM 1671 C C . ALA A 1 211 ? 29.089 0.434 -21.260 1.00 85.12 211 ALA A C 1
ATOM 1673 O O . ALA A 1 211 ? 30.184 0.686 -21.764 1.00 85.12 211 ALA A O 1
ATOM 1674 N N . SER A 1 212 ? 27.944 0.870 -21.799 1.00 81.50 212 SER A N 1
ATOM 1675 C CA . SER A 1 212 ? 27.882 1.694 -23.012 1.00 81.50 212 SER A CA 1
ATOM 1676 C C . SER A 1 212 ? 28.608 3.026 -22.825 1.00 81.50 212 SER A C 1
ATOM 1678 O O . SER A 1 212 ? 29.391 3.416 -23.683 1.00 81.50 212 SER A O 1
ATOM 1680 N N . LYS A 1 213 ? 28.427 3.702 -21.683 1.00 78.25 213 LYS A N 1
ATOM 1681 C CA . LYS A 1 213 ? 29.124 4.960 -21.366 1.00 78.25 213 LYS A CA 1
ATOM 1682 C C . LYS A 1 213 ? 30.644 4.778 -21.296 1.00 78.25 213 LYS A C 1
ATOM 1684 O O . LYS A 1 213 ? 31.393 5.622 -21.784 1.00 78.25 213 LYS A O 1
ATOM 1689 N N . GLN A 1 214 ? 31.115 3.675 -20.711 1.00 76.06 214 GLN A N 1
ATOM 1690 C CA . GLN A 1 214 ? 32.544 3.349 -20.654 1.00 76.06 214 GLN A CA 1
ATOM 1691 C C . GLN A 1 214 ? 33.124 3.001 -22.034 1.00 76.06 214 GLN A C 1
ATOM 1693 O O . GLN A 1 214 ? 34.256 3.386 -22.332 1.00 76.06 214 GLN A O 1
ATOM 1698 N N . ALA A 1 215 ? 32.359 2.311 -22.885 1.00 74.38 215 ALA A N 1
ATOM 1699 C CA . ALA A 1 215 ? 32.752 2.007 -24.259 1.00 74.38 215 ALA A CA 1
ATOM 1700 C C . ALA A 1 215 ? 32.844 3.281 -25.117 1.00 74.38 215 ALA A C 1
ATOM 1702 O O . ALA A 1 215 ? 33.869 3.501 -25.762 1.00 74.38 215 ALA A O 1
ATOM 1703 N N . THR A 1 216 ? 31.845 4.167 -25.039 1.00 67.50 216 THR A N 1
ATOM 1704 C CA . THR A 1 216 ? 31.828 5.447 -25.766 1.00 67.50 216 THR A CA 1
ATOM 1705 C C . THR A 1 216 ? 32.976 6.368 -25.339 1.00 67.50 216 THR A C 1
ATOM 1707 O O . THR A 1 216 ? 33.619 6.975 -26.193 1.00 67.50 216 THR A O 1
ATOM 1710 N N . ARG A 1 217 ? 33.326 6.412 -24.042 1.00 63.69 217 ARG A N 1
ATOM 1711 C CA . ARG A 1 217 ? 34.501 7.160 -23.547 1.00 63.69 217 ARG A CA 1
ATOM 1712 C C . ARG A 1 217 ? 35.839 6.626 -24.053 1.00 63.69 217 ARG A C 1
ATOM 1714 O O . ARG A 1 217 ? 36.788 7.390 -24.187 1.00 63.69 217 ARG A O 1
ATOM 1721 N N . ARG A 1 218 ? 35.940 5.322 -24.327 1.00 61.81 218 ARG A N 1
ATOM 1722 C CA . ARG A 1 218 ? 37.144 4.724 -24.927 1.00 61.81 218 ARG A CA 1
ATOM 1723 C C . ARG A 1 218 ? 37.265 5.044 -26.418 1.00 61.81 218 ARG A C 1
ATOM 1725 O O . ARG A 1 218 ? 38.384 5.172 -26.902 1.00 61.81 218 ARG A O 1
ATOM 1732 N N . SER A 1 219 ? 36.147 5.201 -27.130 1.00 59.97 219 SER A N 1
ATOM 1733 C CA . SER A 1 219 ? 36.128 5.573 -28.553 1.00 59.97 219 SER A CA 1
ATOM 1734 C C . SER A 1 219 ? 36.167 7.085 -28.818 1.00 59.97 219 SER A C 1
ATOM 1736 O O . SER A 1 219 ? 36.602 7.491 -29.892 1.00 59.97 219 SER A O 1
ATOM 1738 N N . SER A 1 220 ? 35.744 7.936 -27.872 1.00 55.38 220 SER A N 1
ATOM 1739 C CA . SER A 1 220 ? 35.643 9.395 -28.069 1.00 55.38 220 SER A CA 1
ATOM 1740 C C . SER A 1 220 ? 36.965 10.165 -27.955 1.00 55.38 220 SER A C 1
ATOM 1742 O O . SER A 1 220 ? 36.982 11.371 -28.186 1.00 55.38 220 SER A O 1
ATOM 1744 N N . LEU A 1 221 ? 38.099 9.488 -27.725 1.00 56.38 221 LEU A N 1
ATOM 1745 C CA . LEU A 1 221 ? 39.442 10.093 -27.811 1.00 56.38 221 LEU A CA 1
ATOM 1746 C C . LEU A 1 221 ? 39.751 10.720 -29.194 1.00 56.38 221 LEU A C 1
ATOM 1748 O O . LEU A 1 221 ? 40.727 11.453 -29.315 1.00 56.38 221 LEU A O 1
ATOM 1752 N N . PHE A 1 222 ? 38.924 10.464 -30.218 1.00 55.09 222 PHE A N 1
ATOM 1753 C CA . PHE A 1 222 ? 39.077 10.967 -31.590 1.00 55.09 222 PHE A CA 1
ATOM 1754 C C . PHE A 1 222 ? 37.938 11.889 -32.096 1.00 55.09 222 PHE A C 1
ATOM 1756 O O . PHE A 1 222 ? 38.007 12.338 -33.237 1.00 55.09 222 PHE A O 1
ATOM 1763 N N . SER A 1 223 ? 36.898 12.204 -31.305 1.00 50.16 223 SER A N 1
ATOM 1764 C CA . SER A 1 223 ? 35.754 13.030 -31.759 1.00 50.16 223 SER A CA 1
ATOM 1765 C C . SER A 1 223 ? 35.158 13.867 -30.618 1.00 50.16 223 SER A C 1
ATOM 1767 O O . SER A 1 223 ? 34.671 13.317 -29.635 1.00 50.16 223 SER A O 1
ATOM 1769 N N . MET A 1 224 ? 35.201 15.201 -30.746 1.00 53.91 224 MET A N 1
ATOM 1770 C CA . MET A 1 224 ? 34.992 16.154 -29.638 1.00 53.91 224 MET A CA 1
ATOM 1771 C C . MET A 1 224 ? 33.668 16.942 -29.655 1.00 53.91 224 MET A C 1
ATOM 1773 O O . MET A 1 224 ? 33.421 17.690 -28.714 1.00 53.91 224 MET A O 1
ATOM 1777 N N . SER A 1 225 ? 32.808 16.827 -30.677 1.00 51.53 225 SER A N 1
ATOM 1778 C CA . SER A 1 225 ? 31.669 17.760 -30.833 1.00 51.53 225 SER A CA 1
ATOM 1779 C C . SER A 1 225 ? 30.272 17.189 -30.552 1.00 51.53 225 SER A C 1
ATOM 1781 O O . SER A 1 225 ? 29.398 17.965 -30.181 1.00 51.53 225 SER A O 1
ATOM 1783 N N . SER A 1 226 ? 30.039 15.872 -30.646 1.00 52.03 226 SER A N 1
ATOM 1784 C CA . SER A 1 226 ? 28.724 15.247 -30.359 1.00 52.03 226 SER A CA 1
ATOM 1785 C C . SER A 1 226 ? 28.626 14.568 -28.982 1.00 52.03 226 SER A C 1
ATOM 1787 O O . SER A 1 226 ? 27.549 14.157 -28.559 1.00 52.03 226 SER A O 1
ATOM 1789 N N . SER A 1 227 ? 29.741 14.473 -28.248 1.00 60.44 227 SER A N 1
ATOM 1790 C CA . SER A 1 227 ? 29.843 13.693 -27.004 1.00 60.44 227 SER A CA 1
ATOM 1791 C C . SER A 1 227 ? 29.057 14.282 -25.823 1.00 60.44 227 SER A C 1
ATOM 1793 O O . SER A 1 227 ? 28.638 13.532 -24.948 1.00 60.44 227 SER A O 1
ATOM 1795 N N . SER A 1 228 ? 28.856 15.604 -25.755 1.00 66.00 228 SER A N 1
ATOM 1796 C CA . SER A 1 228 ? 28.289 16.245 -24.554 1.00 66.00 228 SER A CA 1
ATOM 1797 C C . SER A 1 228 ? 26.777 16.042 -24.407 1.00 66.00 228 SER A C 1
ATOM 1799 O O . SER A 1 228 ? 26.292 15.879 -23.288 1.00 66.00 228 SER A O 1
ATOM 1801 N N . GLU A 1 229 ? 26.021 16.050 -25.509 1.00 72.81 229 GLU A N 1
ATOM 1802 C CA . GLU A 1 229 ? 24.564 15.840 -25.475 1.00 72.81 229 GLU A CA 1
ATOM 1803 C C . GLU A 1 229 ? 24.222 14.368 -25.211 1.00 72.81 229 GLU A C 1
ATOM 1805 O O . GLU A 1 229 ? 23.329 14.061 -24.421 1.00 72.81 229 GLU A O 1
ATOM 1810 N N . GLU A 1 230 ? 24.979 13.441 -25.801 1.00 73.06 230 GLU A N 1
ATOM 1811 C CA . GLU A 1 230 ? 24.841 12.004 -25.549 1.00 73.06 230 GLU A CA 1
ATOM 1812 C C . GLU A 1 230 ? 25.230 11.636 -24.107 1.00 73.06 230 GLU A C 1
ATOM 1814 O O . GLU A 1 230 ? 24.534 10.857 -23.446 1.00 73.06 230 GLU A O 1
ATOM 1819 N N . GLU A 1 231 ? 26.293 12.236 -23.559 1.00 75.62 231 GLU A N 1
ATOM 1820 C CA . GLU A 1 231 ? 26.660 12.058 -22.149 1.00 75.62 231 GLU A CA 1
ATOM 1821 C C . GLU A 1 231 ? 25.593 12.615 -21.193 1.00 75.62 231 GLU A C 1
ATOM 1823 O O . GLU A 1 231 ? 25.296 11.984 -20.174 1.00 75.62 231 GLU A O 1
ATOM 1828 N N . HIS A 1 232 ? 24.971 13.748 -21.530 1.00 78.94 232 HIS A N 1
ATOM 1829 C CA . HIS A 1 232 ? 23.870 14.308 -20.746 1.00 78.94 232 HIS A CA 1
ATOM 1830 C C . HIS A 1 232 ? 22.617 13.417 -20.798 1.00 78.94 232 HIS A C 1
ATOM 1832 O O . HIS A 1 232 ? 22.041 13.088 -19.759 1.00 78.94 232 HIS A O 1
ATOM 1838 N N . ASN A 1 233 ? 22.236 12.945 -21.988 1.00 81.38 233 ASN A N 1
ATOM 1839 C CA . ASN A 1 233 ? 21.083 12.061 -22.179 1.00 81.38 233 ASN A CA 1
ATOM 1840 C C . ASN A 1 233 ? 21.258 10.718 -21.456 1.00 81.38 233 ASN A C 1
ATOM 1842 O O . ASN A 1 233 ? 20.334 10.235 -20.799 1.00 81.38 233 ASN A O 1
ATOM 1846 N N . THR A 1 234 ? 22.452 10.122 -21.523 1.00 80.94 234 THR A N 1
ATOM 1847 C CA . THR A 1 234 ? 22.755 8.877 -20.797 1.00 80.94 234 THR A CA 1
ATOM 1848 C C . THR A 1 234 ? 22.738 9.077 -19.283 1.00 80.94 234 THR A C 1
ATOM 1850 O O . THR A 1 234 ? 22.254 8.207 -18.559 1.00 80.94 234 THR A O 1
ATOM 1853 N N . GLN A 1 235 ? 23.205 10.225 -18.783 1.00 83.62 235 GLN A N 1
ATOM 1854 C CA . GLN A 1 235 ? 23.129 10.555 -17.360 1.00 83.62 235 GLN A CA 1
ATOM 1855 C C . GLN A 1 235 ? 21.682 10.728 -16.880 1.00 83.62 235 GLN A C 1
ATOM 1857 O O . GLN A 1 235 ? 21.337 10.221 -15.813 1.00 83.62 235 GLN A O 1
ATOM 1862 N N . LEU A 1 236 ? 20.823 11.371 -17.674 1.00 84.25 236 LEU A N 1
ATOM 1863 C CA . LEU A 1 236 ? 19.402 11.523 -17.355 1.00 84.25 236 LEU A CA 1
ATOM 1864 C C . LEU A 1 236 ? 18.673 10.169 -17.315 1.00 84.25 236 LEU A C 1
ATOM 1866 O O . LEU A 1 236 ? 17.867 9.923 -16.417 1.00 84.25 236 LEU A O 1
ATOM 1870 N N . LEU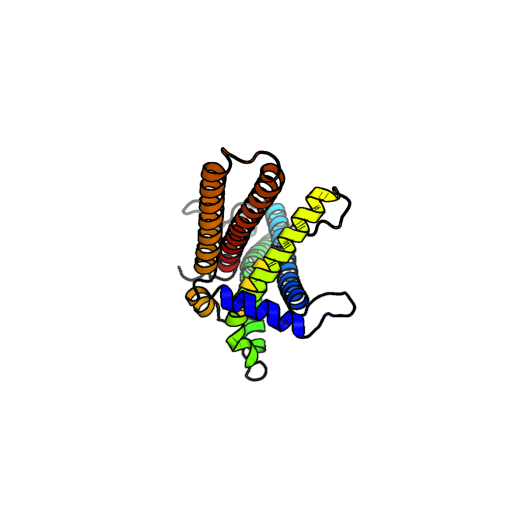 A 1 237 ? 18.977 9.268 -18.255 1.00 84.00 237 LEU A N 1
ATOM 1871 C CA . LEU A 1 237 ? 18.417 7.912 -18.278 1.00 84.00 237 LEU A CA 1
ATOM 1872 C C . LEU A 1 237 ? 18.847 7.084 -17.061 1.00 84.00 237 LEU A C 1
ATOM 1874 O O . LEU A 1 237 ? 18.016 6.397 -16.467 1.00 84.00 237 LEU A O 1
ATOM 1878 N N . LEU A 1 238 ? 20.117 7.182 -16.655 1.00 85.44 238 LEU A N 1
ATOM 1879 C CA . LEU A 1 238 ? 20.620 6.529 -15.443 1.00 85.44 238 LEU A CA 1
ATOM 1880 C C . LEU A 1 238 ? 19.892 7.028 -14.192 1.00 85.44 238 LEU A C 1
ATOM 1882 O O . LEU A 1 238 ? 19.365 6.207 -13.442 1.00 85.44 238 LEU A O 1
ATOM 1886 N N . ALA A 1 239 ? 19.788 8.349 -14.018 1.00 85.06 239 ALA A N 1
ATOM 1887 C CA . ALA A 1 239 ? 19.072 8.950 -12.892 1.00 85.06 239 ALA A CA 1
ATOM 1888 C C . ALA A 1 239 ? 17.596 8.520 -12.858 1.00 85.06 239 ALA A C 1
ATOM 1890 O O . ALA A 1 239 ? 17.039 8.239 -11.799 1.00 85.06 239 ALA A O 1
ATOM 1891 N N . ARG A 1 240 ? 16.958 8.391 -14.028 1.00 85.19 240 ARG A N 1
ATOM 1892 C CA . ARG A 1 240 ? 15.580 7.902 -14.128 1.00 8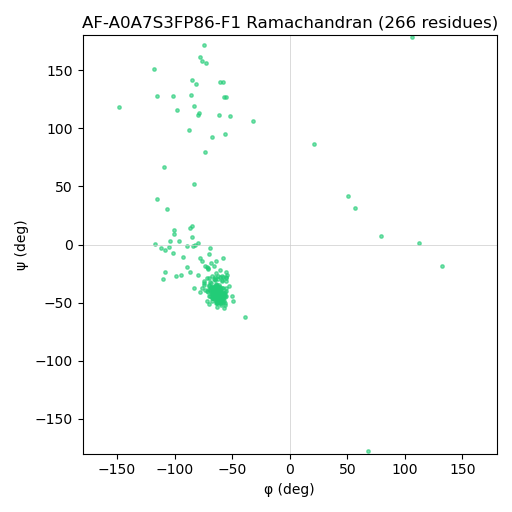5.19 240 ARG A CA 1
ATOM 1893 C C . ARG A 1 240 ? 15.444 6.443 -13.690 1.00 85.19 240 ARG A C 1
ATOM 1895 O O . ARG A 1 240 ? 14.494 6.112 -12.984 1.00 85.19 240 ARG A O 1
ATOM 1902 N N . HIS A 1 241 ? 16.350 5.560 -14.107 1.00 86.25 241 HIS A N 1
ATOM 1903 C CA . HIS A 1 241 ? 16.325 4.158 -13.676 1.00 86.25 241 HIS A CA 1
ATOM 1904 C C . HIS A 1 241 ? 16.625 3.998 -12.185 1.00 86.25 241 HIS A C 1
ATOM 1906 O O . HIS A 1 241 ? 15.996 3.163 -11.540 1.00 86.25 241 HIS A O 1
ATOM 1912 N N . GLU A 1 242 ? 17.523 4.813 -11.630 1.00 86.81 242 GLU A N 1
ATOM 1913 C CA . GLU A 1 242 ? 17.756 4.883 -10.184 1.00 86.81 242 GLU A CA 1
ATOM 1914 C C . GLU A 1 242 ? 16.491 5.308 -9.440 1.00 86.81 242 GLU A C 1
ATOM 1916 O O . GLU A 1 242 ? 16.060 4.590 -8.540 1.00 86.81 242 GLU A O 1
ATOM 1921 N N . GLY A 1 243 ? 15.818 6.366 -9.905 1.00 85.94 243 GLY A N 1
ATOM 1922 C CA . GLY A 1 243 ? 14.527 6.781 -9.359 1.00 85.94 243 GLY A CA 1
ATOM 1923 C C . GLY A 1 243 ? 13.490 5.655 -9.394 1.00 85.94 243 GLY A C 1
ATOM 1924 O O . GLY A 1 243 ? 12.835 5.391 -8.394 1.00 85.94 243 GLY A O 1
ATOM 1925 N N . HIS A 1 244 ? 13.381 4.910 -10.500 1.00 87.69 244 HIS A N 1
ATOM 1926 C CA . HIS A 1 244 ? 12.497 3.740 -10.551 1.00 87.69 244 HIS A CA 1
ATOM 1927 C C . HIS A 1 244 ? 12.845 2.693 -9.480 1.00 87.69 244 HIS A C 1
ATOM 1929 O O . HIS A 1 244 ? 11.940 2.206 -8.809 1.00 87.69 244 HIS A O 1
ATOM 1935 N N . ILE A 1 245 ? 14.123 2.343 -9.302 1.00 88.50 245 ILE A N 1
ATOM 1936 C CA . ILE A 1 245 ? 14.545 1.358 -8.291 1.00 88.50 245 ILE A CA 1
ATOM 1937 C C . ILE A 1 245 ? 14.176 1.829 -6.880 1.00 88.50 245 ILE A C 1
ATOM 1939 O O . ILE A 1 245 ? 13.645 1.036 -6.100 1.00 88.50 245 ILE A O 1
ATOM 1943 N N . GLU A 1 246 ? 14.427 3.100 -6.568 1.00 89.56 246 GLU A N 1
ATOM 1944 C CA . GLU A 1 246 ? 14.107 3.693 -5.268 1.00 89.56 246 GLU A CA 1
ATOM 1945 C C . GLU A 1 246 ? 12.599 3.692 -5.002 1.00 89.56 246 GLU A C 1
ATOM 1947 O O . GLU A 1 246 ? 12.170 3.159 -3.979 1.00 89.56 246 GLU A O 1
ATOM 1952 N N . GLU A 1 247 ? 11.775 4.182 -5.938 1.00 89.88 247 GLU A N 1
ATOM 1953 C CA . GLU A 1 247 ? 10.313 4.192 -5.772 1.00 89.88 247 GLU A CA 1
ATOM 1954 C C . GLU A 1 247 ? 9.731 2.781 -5.633 1.00 89.88 247 GLU A C 1
ATOM 1956 O O . GLU A 1 247 ? 8.834 2.555 -4.820 1.00 89.88 247 GLU A O 1
ATOM 1961 N N . PHE A 1 248 ? 10.243 1.807 -6.393 1.00 90.38 248 PHE A N 1
ATOM 1962 C CA . PHE A 1 248 ? 9.831 0.410 -6.235 1.00 90.38 248 PHE A CA 1
ATOM 1963 C C . PHE A 1 248 ? 10.236 -0.153 -4.869 1.00 90.38 248 PHE A C 1
ATOM 1965 O O . PHE A 1 248 ? 9.478 -0.933 -4.290 1.00 90.38 248 PHE A O 1
ATOM 1972 N N . GLY A 1 249 ? 11.396 0.249 -4.346 1.00 88.81 249 GLY A N 1
ATOM 1973 C CA . GLY A 1 249 ? 11.832 -0.082 -2.992 1.00 88.81 249 GLY A CA 1
ATOM 1974 C C . GLY A 1 249 ? 10.899 0.499 -1.929 1.00 88.81 249 GLY A C 1
ATOM 1975 O O . GLY A 1 249 ? 10.437 -0.238 -1.058 1.00 88.81 249 GLY A O 1
ATOM 1976 N N . PHE A 1 250 ? 10.553 1.785 -2.040 1.00 89.31 250 PHE A N 1
ATOM 1977 C CA . PHE A 1 250 ? 9.596 2.431 -1.141 1.00 89.31 250 PHE A CA 1
ATOM 1978 C C . PHE A 1 250 ? 8.226 1.756 -1.192 1.00 89.31 250 PHE A C 1
ATOM 1980 O O . PHE A 1 250 ? 7.681 1.411 -0.147 1.00 89.31 250 PHE A O 1
ATOM 1987 N N . LEU A 1 251 ? 7.701 1.478 -2.389 1.00 90.19 251 LEU A N 1
ATOM 1988 C CA . LEU A 1 251 ? 6.423 0.786 -2.545 1.00 90.19 251 LEU A CA 1
ATOM 1989 C C . LEU A 1 251 ? 6.443 -0.606 -1.900 1.00 90.19 251 LEU A C 1
ATOM 1991 O O . LEU A 1 251 ? 5.486 -0.978 -1.224 1.00 90.19 251 LEU A O 1
ATOM 1995 N N . GLU A 1 252 ? 7.521 -1.375 -2.078 1.00 90.69 252 GLU A N 1
ATOM 1996 C CA . GLU A 1 252 ? 7.666 -2.685 -1.439 1.00 90.69 252 GLU A CA 1
ATOM 1997 C C . GLU A 1 252 ? 7.640 -2.565 0.090 1.00 90.69 252 GLU A C 1
ATOM 1999 O O . GLU A 1 252 ? 6.975 -3.354 0.766 1.00 90.69 252 GLU A O 1
ATOM 2004 N N . TRP A 1 253 ? 8.344 -1.580 0.648 1.00 89.50 253 TRP A N 1
ATOM 2005 C CA . TRP A 1 253 ? 8.406 -1.366 2.093 1.00 89.50 253 TRP A CA 1
ATOM 2006 C C . TRP A 1 253 ? 7.057 -0.927 2.652 1.00 89.50 253 TRP A C 1
ATOM 2008 O O . TRP A 1 253 ? 6.593 -1.512 3.632 1.00 89.50 253 TRP A O 1
ATOM 2018 N N . THR A 1 254 ? 6.392 0.033 2.007 1.00 88.75 254 THR A N 1
ATOM 2019 C CA . THR A 1 254 ? 5.068 0.507 2.419 1.00 88.75 254 THR A CA 1
ATOM 2020 C C . THR A 1 254 ? 4.023 -0.596 2.290 1.00 88.75 254 THR A C 1
ATOM 2022 O O . THR A 1 254 ? 3.202 -0.754 3.188 1.00 88.75 254 THR A O 1
ATOM 2025 N N . LEU A 1 255 ? 4.083 -1.431 1.246 1.00 88.44 255 LEU A N 1
ATOM 2026 C CA . LEU A 1 255 ? 3.188 -2.582 1.094 1.00 88.44 255 LEU A CA 1
ATOM 2027 C C . LEU A 1 255 ? 3.414 -3.627 2.198 1.00 88.44 255 LEU A C 1
ATOM 2029 O O . LEU A 1 255 ? 2.460 -4.120 2.799 1.00 88.44 255 LEU A O 1
ATOM 2033 N N . ARG A 1 256 ? 4.676 -3.948 2.513 1.00 87.31 256 ARG A N 1
ATOM 2034 C CA . ARG A 1 256 ? 5.018 -4.856 3.622 1.00 87.31 256 ARG A CA 1
ATOM 2035 C C . ARG A 1 256 ? 4.561 -4.296 4.967 1.00 87.31 256 ARG A C 1
ATOM 2037 O O . ARG A 1 256 ? 3.991 -5.039 5.762 1.00 87.31 256 ARG A O 1
ATOM 2044 N N . ALA A 1 257 ? 4.764 -3.002 5.206 1.00 86.06 257 ALA A N 1
ATOM 2045 C CA . ALA A 1 257 ? 4.288 -2.322 6.404 1.00 86.06 257 ALA A CA 1
ATOM 2046 C C . ALA A 1 257 ? 2.755 -2.340 6.479 1.00 86.06 257 ALA A C 1
ATOM 2048 O O . ALA A 1 257 ? 2.202 -2.697 7.517 1.00 86.06 257 ALA A O 1
ATOM 2049 N N . ALA A 1 258 ? 2.062 -2.048 5.377 1.00 85.06 258 ALA A N 1
ATOM 2050 C CA . ALA A 1 258 ? 0.607 -2.094 5.298 1.00 85.06 258 ALA A CA 1
ATOM 2051 C C . ALA A 1 258 ? 0.063 -3.494 5.614 1.00 85.06 258 ALA A C 1
ATOM 2053 O O . ALA A 1 258 ? -0.885 -3.631 6.385 1.00 85.06 258 ALA A O 1
ATOM 2054 N N . ASN A 1 259 ? 0.728 -4.541 5.120 1.00 82.75 259 ASN A N 1
ATOM 2055 C CA . ASN A 1 259 ? 0.375 -5.924 5.427 1.00 82.75 259 ASN A CA 1
ATOM 2056 C C . ASN A 1 259 ? 0.429 -6.243 6.925 1.00 82.75 259 ASN A C 1
ATOM 2058 O O . ASN A 1 259 ? -0.372 -7.050 7.396 1.00 82.75 259 ASN A O 1
ATOM 2062 N N . THR A 1 260 ? 1.304 -5.600 7.706 1.00 81.69 260 THR A N 1
ATOM 2063 C CA . THR A 1 260 ? 1.332 -5.812 9.164 1.00 81.69 260 THR A CA 1
ATOM 2064 C C . THR A 1 260 ? 0.048 -5.365 9.865 1.00 81.69 260 THR A C 1
ATOM 2066 O O . THR A 1 260 ? -0.278 -5.922 10.911 1.00 81.69 260 THR A O 1
ATOM 2069 N N . PHE A 1 261 ? -0.720 -4.430 9.291 1.00 75.12 261 PHE A N 1
ATOM 2070 C CA . PHE A 1 261 ? -2.003 -4.001 9.864 1.00 75.12 261 PHE A CA 1
ATOM 2071 C C . PHE A 1 261 ? -3.099 -5.061 9.744 1.00 75.12 261 PHE A C 1
ATOM 2073 O O . PHE A 1 261 ? -4.066 -5.014 10.498 1.00 75.12 261 PHE A O 1
ATOM 2080 N N . PHE A 1 262 ? -2.940 -6.014 8.825 1.00 74.31 262 PHE A N 1
ATOM 2081 C CA . PHE A 1 262 ? -3.921 -7.064 8.555 1.00 74.31 262 PHE A CA 1
ATOM 2082 C C . PHE A 1 262 ? -3.519 -8.433 9.125 1.00 74.31 262 PHE A C 1
ATOM 2084 O O . PHE A 1 262 ? -4.266 -9.401 8.990 1.00 74.31 262 PHE A O 1
ATOM 2091 N N . HIS A 1 263 ? -2.340 -8.542 9.747 1.00 67.44 263 HIS A N 1
ATOM 2092 C CA . HIS A 1 263 ? -1.939 -9.760 10.446 1.00 67.44 263 HIS A CA 1
ATOM 2093 C C . HIS A 1 263 ? -2.538 -9.765 11.853 1.00 67.44 263 HIS A C 1
ATOM 2095 O O . HIS A 1 263 ? -2.264 -8.885 12.670 1.00 67.44 263 HIS A O 1
ATOM 2101 N N . ASP A 1 264 ? -3.358 -10.777 12.126 1.00 55.09 264 ASP A N 1
ATOM 2102 C CA . ASP A 1 264 ? -4.026 -10.965 13.409 1.00 55.09 264 ASP A CA 1
ATOM 2103 C C . ASP A 1 264 ? -2.983 -11.157 14.524 1.00 55.09 264 ASP A C 1
ATOM 2105 O O . ASP A 1 264 ? -2.270 -12.164 14.573 1.00 55.09 264 ASP A O 1
ATOM 2109 N N . ARG A 1 265 ? -2.869 -10.175 15.428 1.00 50.00 265 ARG A N 1
ATOM 2110 C CA . ARG A 1 265 ? -1.967 -10.246 16.593 1.00 50.00 265 ARG A CA 1
ATOM 2111 C C . ARG A 1 265 ? -2.425 -11.276 17.636 1.00 50.00 265 ARG A C 1
ATOM 2113 O O . ARG A 1 265 ? -1.703 -11.495 18.601 1.00 50.00 265 ARG A O 1
ATOM 2120 N N . ARG A 1 266 ? -3.574 -11.936 17.440 1.00 42.38 266 ARG A N 1
ATOM 2121 C CA . ARG A 1 266 ? -4.136 -12.957 18.344 1.00 42.38 266 ARG A CA 1
ATOM 2122 C C . ARG A 1 266 ? -3.604 -14.382 18.133 1.00 42.38 266 ARG A C 1
ATOM 2124 O O . ARG A 1 266 ? -4.194 -15.334 18.629 1.00 42.38 266 ARG A O 1
ATOM 2131 N N . LYS A 1 267 ? -2.484 -14.557 17.423 1.00 35.38 267 LYS A N 1
ATOM 2132 C CA . LYS A 1 267 ? -1.715 -15.816 17.421 1.00 35.38 267 LYS A CA 1
ATOM 2133 C C . LYS A 1 267 ? -0.385 -15.649 18.156 1.00 35.38 267 LYS A C 1
ATOM 2135 O O . LYS A 1 267 ? 0.677 -15.702 17.538 1.00 35.38 267 LYS A O 1
ATOM 2140 N N . LYS A 1 268 ? -0.458 -15.437 19.467 1.00 30.64 268 LYS A N 1
ATOM 2141 C CA . LYS A 1 268 ? 0.580 -15.803 20.434 1.00 30.64 268 LYS A CA 1
ATOM 2142 C C . LYS A 1 268 ? -0.095 -16.300 21.697 1.00 30.64 268 LYS A C 1
ATOM 2144 O O . LYS A 1 268 ? -1.096 -15.662 22.082 1.00 30.64 268 LYS A O 1
#

Mean predicted aligned error: 10.98 Å

Foldseek 3Di:
DQVVLVVVLVVQVVVDADPVRHTPLRVVLVVLLVQLVVVVVLVVVLVVVLVVLCVVCVPPDDQDDPPPDHRQQQLNVCVPVPPDPVSSVVSVVVSVVVVVSVVVNVVSLCVLVVVLVVLLVVCLDPVNPVLLCVLVNVLNSLVVVLVVLVVLVVCCVVPDPPPPNPNDSLSNLLSVLSSCSSSVCPVVNVVVVSLVVLLVVLVVVLVVLVVVLVVVVVVCVPPDDPPPVVVVVSVVVNVVSVSSNVSSVVSVVSNVVSNVSNDPPPPD

InterPro domains:
  IPR027307 WASH complex subunit 7 [PTHR31409] (1-265)
  IPR028282 WASH complex subunit 7, central domain [PF14744] (1-62)
  IPR028283 WASH complex subunit 7, C-terminal [PF14746] (89-263)

Solvent-accessible surface area (backbone atoms only — not comparable to full-atom values): 15039 Å² total; per-residue (Å²): 111,56,67,59,26,54,50,49,50,56,52,51,52,72,78,41,59,48,100,88,68,43,34,64,63,53,52,51,43,49,53,33,22,51,52,10,42,52,53,50,49,56,48,49,56,48,54,50,52,51,50,50,51,52,61,73,45,64,84,51,80,78,72,72,44,77,88,84,49,76,74,77,48,56,38,67,60,37,65,86,76,58,88,52,68,66,59,46,52,51,26,48,50,50,46,52,51,50,52,50,50,54,54,52,55,62,64,64,71,49,53,60,57,51,52,39,54,56,49,23,63,66,52,70,33,80,93,37,55,77,55,77,55,45,58,72,52,46,62,28,42,53,52,52,49,51,55,51,45,53,53,39,52,54,48,47,77,72,61,49,89,87,51,86,81,73,75,81,60,66,22,34,31,37,16,48,34,48,52,30,55,35,64,70,34,52,65,67,40,57,76,64,42,55,70,59,46,47,47,54,49,45,51,52,52,46,51,51,52,52,51,51,53,55,52,48,61,69,63,41,84,81,53,88,84,69,54,68,64,54,53,49,53,53,50,52,51,45,54,50,44,50,50,52,51,50,53,53,50,51,48,51,51,46,26,56,56,39,43,58,69,71,54,75,81,83,80,119

Sequence (268 aa):
PFERALAFNKDIRKLGVTSSGLTYMDKFREAITEVGNALGFVRMMRLGAMRYCSQATEFLPPREGSQGEEKTSFTARANGEEEDDLVVKCTEQVDSLMENLEAKSAETLDYLNLLVSVFSKELCNERFSHLQDFHIIVPAVTLNAIESLLKGKEKLSKRGVDSEATFSDDGFALGLAYLLQVLKQMKMFNDIHWFDAVRKHYTAEKEKLLASKQATRRSSLFSMSSSSEEEHNTQLLLARHEGHIEEFGFLEWTLRAANTFFHDRRKK

Radius of gyration: 27.74 Å; Cα contacts (8 Å, |Δi|>4): 190; chains: 1; bounding box: 64×42×86 Å